Protein AF-A0A1Y6JZ46-F1 (afdb_monomer_lite)

Radius of gyration: 22.27 Å; chains: 1; bounding box: 56×65×55 Å

Secondary structure (DSSP, 8-state):
---------------SSS---GGG--------EEEEE-TTS-EEEEEEEHHHHHHHHHHHHTT--HHHHIIIIIS----HHHHHH-EEEEEEEEPPPP----SHHHHHHHTTPPPPTT-S-EEEEEEEE-TTS-SBSS--EEGGGHHHHHHHHHH---HHHHHHHHHHHHHHHHHHHHTT-EEEEEEE-----EEEEEEEE-TTSSSEEEEEEEE-SSS----SEEEEEEE-TTT--EEEEEEEHHHHHHHHHHHHHHT-

pLDDT: mean 75.04, std 19.16, range [18.66, 94.62]

Organism: NCBI:txid267363

Structure (mmCIF, N/CA/C/O backbone):
data_AF-A0A1Y6JZ46-F1
#
_entry.id   AF-A0A1Y6JZ46-F1
#
loop_
_atom_site.group_PDB
_atom_site.id
_atom_site.type_symbol
_atom_site.label_atom_id
_atom_site.label_alt_id
_atom_site.label_comp_id
_atom_site.label_asym_id
_atom_site.label_entity_id
_atom_site.label_seq_id
_atom_site.pdbx_PDB_ins_code
_atom_site.Cartn_x
_atom_site.Cartn_y
_atom_site.Cartn_z
_atom_site.occupancy
_atom_site.B_iso_or_equiv
_atom_site.auth_seq_id
_atom_site.auth_comp_id
_atom_site.auth_asym_id
_atom_site.auth_atom_id
_atom_site.pdbx_PDB_model_num
ATOM 1 N N . MET A 1 1 ? -11.799 46.005 -14.349 1.00 23.84 1 MET A N 1
ATOM 2 C CA . MET A 1 1 ? -11.135 46.664 -13.206 1.00 23.84 1 MET A CA 1
ATOM 3 C C . MET A 1 1 ? -11.183 45.661 -12.060 1.00 23.84 1 MET A C 1
ATOM 5 O O . MET A 1 1 ? -12.229 45.053 -11.884 1.00 23.84 1 MET A O 1
ATOM 9 N N . TYR A 1 2 ? -10.012 45.394 -11.481 1.00 18.66 2 TYR A N 1
ATOM 10 C CA . TYR A 1 2 ? -9.563 44.249 -10.664 1.00 18.66 2 TYR A CA 1
ATOM 11 C C . TYR A 1 2 ? -10.450 43.874 -9.453 1.00 18.66 2 TYR A C 1
ATOM 13 O O . TYR A 1 2 ? -11.048 44.770 -8.871 1.00 18.66 2 TYR A O 1
ATOM 21 N N . GLN A 1 3 ? -10.693 42.561 -9.255 1.00 22.86 3 GLN A N 1
ATOM 22 C CA . GLN A 1 3 ? -10.238 41.657 -8.151 1.00 22.86 3 GLN A CA 1
ATOM 23 C C . GLN A 1 3 ? -10.985 41.886 -6.819 1.00 22.86 3 GLN A C 1
ATOM 25 O O . GLN A 1 3 ? -11.303 43.014 -6.485 1.00 22.86 3 GLN A O 1
ATOM 30 N N . GLU A 1 4 ? -11.394 40.864 -6.063 1.00 20.28 4 GLU A N 1
ATOM 31 C CA . GLU A 1 4 ? -10.558 39.795 -5.501 1.00 20.28 4 GLU A CA 1
ATOM 32 C C . GLU A 1 4 ? -11.444 38.616 -5.026 1.00 20.28 4 GLU A C 1
ATOM 34 O O . GLU A 1 4 ? -12.524 38.832 -4.478 1.00 20.28 4 GLU A O 1
ATOM 39 N N . ILE A 1 5 ? -11.008 37.373 -5.263 1.00 21.81 5 ILE A N 1
ATOM 40 C CA . ILE A 1 5 ? -11.583 36.156 -4.667 1.00 21.81 5 ILE A CA 1
ATOM 41 C C . ILE A 1 5 ? -10.651 35.789 -3.514 1.00 21.81 5 ILE A C 1
ATOM 43 O O . ILE A 1 5 ? -9.482 35.499 -3.756 1.00 21.81 5 ILE A O 1
ATOM 47 N N . VAL A 1 6 ? -11.154 35.828 -2.281 1.00 21.62 6 VAL A N 1
ATOM 48 C CA . VAL A 1 6 ? -10.392 35.447 -1.086 1.00 21.62 6 VAL A CA 1
ATOM 49 C C . VAL A 1 6 ? -10.710 33.988 -0.766 1.00 21.62 6 VAL A C 1
ATOM 51 O O . VAL A 1 6 ? -11.791 33.682 -0.267 1.00 21.62 6 VAL A O 1
ATOM 54 N N . ASN A 1 7 ? -9.770 33.097 -1.082 1.00 22.30 7 ASN A N 1
ATOM 55 C CA . ASN A 1 7 ? -9.691 31.765 -0.484 1.00 22.30 7 ASN A CA 1
ATOM 56 C C . ASN A 1 7 ? -9.075 31.932 0.910 1.00 22.30 7 ASN A C 1
ATOM 58 O O . ASN A 1 7 ? -8.004 32.525 1.027 1.00 22.30 7 ASN A O 1
ATOM 62 N N . GLN A 1 8 ? -9.744 31.445 1.954 1.00 26.66 8 GLN A N 1
ATOM 63 C CA . GLN A 1 8 ? -9.159 31.365 3.292 1.00 26.66 8 GLN A CA 1
ATOM 64 C C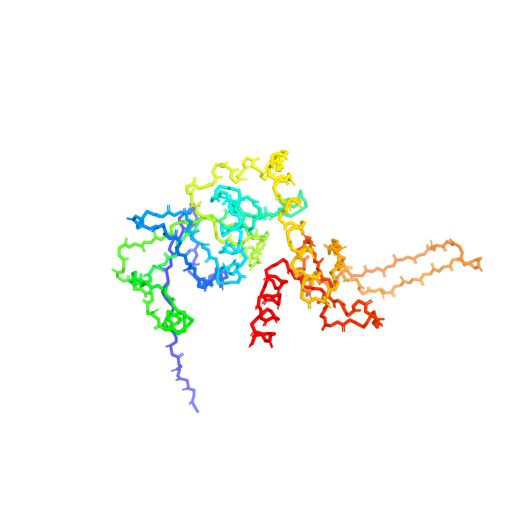 . GLN A 1 8 ? -8.690 29.932 3.540 1.00 26.66 8 GLN A C 1
ATOM 66 O O . GLN A 1 8 ? -9.498 29.033 3.743 1.00 26.66 8 GLN A O 1
ATOM 71 N N . GLU A 1 9 ? -7.371 29.752 3.491 1.00 28.80 9 GLU A N 1
ATOM 72 C CA . GLU A 1 9 ? -6.641 28.643 4.103 1.00 28.80 9 GLU A CA 1
ATOM 73 C C . GLU A 1 9 ? -6.297 29.052 5.553 1.00 28.80 9 GLU A C 1
ATOM 75 O O . GLU A 1 9 ? -5.761 30.137 5.781 1.00 28.80 9 GLU A O 1
ATOM 80 N N . GLN A 1 10 ? -6.608 28.210 6.542 1.00 31.36 10 GLN A N 1
ATOM 81 C CA . GLN A 1 10 ? -6.062 28.275 7.909 1.00 31.36 10 GLN A CA 1
ATOM 82 C C . GLN A 1 10 ? -5.610 26.847 8.264 1.00 31.36 10 GLN A C 1
ATOM 84 O O . GLN A 1 10 ? -6.399 25.918 8.152 1.00 31.36 10 GLN A O 1
ATOM 89 N N . ALA A 1 11 ? -4.318 26.536 8.410 1.00 28.56 11 ALA A N 1
ATOM 90 C CA . ALA A 1 11 ? -3.300 26.932 9.397 1.00 28.56 11 ALA A CA 1
ATOM 91 C C . ALA A 1 11 ? -3.059 25.782 10.399 1.00 28.56 11 ALA A C 1
ATOM 93 O O . ALA A 1 11 ? -3.823 25.592 11.339 1.00 28.56 11 ALA A O 1
ATOM 94 N N . VAL A 1 12 ? -1.954 25.044 10.227 1.00 27.97 12 VAL A N 1
ATOM 95 C CA . VAL A 1 12 ? -1.386 24.159 11.261 1.00 27.97 12 VAL A CA 1
ATOM 96 C C . VAL A 1 12 ? 0.051 24.595 11.526 1.00 27.97 12 VAL A C 1
ATOM 98 O O . VAL A 1 12 ? 0.868 24.709 10.615 1.00 27.97 12 VAL A O 1
ATOM 101 N N . VAL A 1 13 ? 0.334 24.867 12.797 1.00 24.47 13 VAL A N 1
ATOM 102 C CA . VAL A 1 13 ? 1.626 25.320 13.311 1.00 24.47 13 VAL A CA 1
ATOM 103 C C . VAL A 1 13 ? 2.478 24.098 13.651 1.00 24.47 13 VAL A C 1
ATOM 105 O O . VAL A 1 13 ? 2.143 23.354 14.569 1.00 24.47 13 VAL A O 1
ATOM 108 N N . ALA A 1 14 ? 3.605 23.921 12.961 1.00 27.95 14 ALA A N 1
ATOM 109 C CA . ALA A 1 14 ? 4.670 23.017 13.386 1.00 27.95 14 ALA A CA 1
ATOM 110 C C . ALA A 1 14 ? 5.822 23.843 13.974 1.00 27.95 14 ALA A C 1
ATOM 112 O O . ALA A 1 14 ? 6.495 24.601 13.278 1.00 27.95 14 ALA A O 1
ATOM 113 N N . THR A 1 15 ? 6.038 23.727 15.283 1.00 26.09 15 THR A N 1
ATOM 114 C CA . THR A 1 15 ? 7.165 24.367 15.966 1.00 26.09 15 THR A CA 1
ATOM 115 C C . THR A 1 15 ? 8.424 23.515 15.843 1.00 26.09 15 THR A C 1
ATOM 117 O O . THR A 1 15 ? 8.536 22.477 16.495 1.00 26.09 15 THR A O 1
ATOM 120 N N . SER A 1 16 ? 9.422 24.013 15.115 1.00 27.20 16 SER A N 1
ATOM 121 C CA . SER A 1 16 ? 10.829 23.678 15.350 1.00 27.20 16 SER A CA 1
ATOM 122 C C . SER A 1 16 ? 11.674 24.951 15.283 1.00 27.20 16 SER A C 1
ATOM 124 O O . SER A 1 16 ? 11.916 25.452 14.197 1.00 27.20 16 SER A O 1
ATOM 126 N N . ASN A 1 17 ? 12.087 25.485 16.439 1.00 31.95 17 ASN A N 1
ATOM 127 C CA . ASN A 1 17 ? 13.206 26.428 16.660 1.00 31.95 17 ASN A CA 1
ATOM 128 C C . ASN A 1 17 ? 13.645 27.353 15.499 1.00 31.95 17 ASN A C 1
ATOM 130 O O . ASN A 1 17 ? 14.832 27.517 15.225 1.00 31.95 17 ASN A O 1
ATOM 134 N N . GLY A 1 18 ? 12.680 28.009 14.872 1.00 30.83 18 GLY A N 1
ATOM 135 C CA . GLY A 1 18 ? 12.839 28.962 13.787 1.00 30.83 18 GLY A CA 1
ATOM 136 C C . GLY A 1 18 ? 11.433 29.251 13.295 1.00 30.83 18 GLY A C 1
ATOM 137 O O . GLY A 1 18 ? 10.707 28.326 12.957 1.00 30.83 18 GLY A O 1
ATOM 138 N N . GLU A 1 19 ? 10.991 30.498 13.384 1.00 28.78 19 GLU A N 1
ATOM 139 C CA . GLU A 1 19 ? 9.656 30.896 12.942 1.00 28.78 19 GLU A CA 1
ATOM 140 C C . GLU A 1 19 ? 9.524 30.616 11.438 1.00 28.78 19 GLU A C 1
ATOM 142 O O . GLU A 1 19 ? 10.048 31.362 10.612 1.00 28.78 19 GLU A O 1
ATOM 147 N N . VAL A 1 20 ? 8.868 29.510 11.084 1.00 37.66 20 VAL A N 1
ATOM 148 C CA . VAL A 1 20 ? 8.558 29.156 9.696 1.00 37.66 20 VAL A CA 1
ATOM 149 C C . VAL A 1 20 ? 7.182 29.725 9.372 1.00 37.66 20 VAL A C 1
ATOM 151 O O . VAL A 1 20 ? 6.216 29.503 10.106 1.00 37.66 20 VAL A O 1
ATOM 154 N N . LYS A 1 21 ? 7.108 30.530 8.309 1.00 28.48 21 LYS A N 1
ATOM 155 C CA . LYS A 1 21 ? 5.891 31.251 7.931 1.00 28.48 21 LYS A CA 1
ATOM 156 C C . LYS A 1 21 ? 4.846 30.298 7.328 1.00 28.48 21 LYS A C 1
ATOM 158 O O . LYS A 1 21 ? 5.227 29.400 6.578 1.00 28.48 21 LYS A O 1
ATOM 163 N N . PRO A 1 22 ? 3.543 30.525 7.586 1.00 37.50 22 PRO A N 1
ATOM 164 C CA . PRO A 1 22 ? 2.454 29.652 7.128 1.00 37.50 22 PRO A CA 1
ATOM 165 C C . PRO A 1 22 ? 2.383 29.463 5.604 1.00 37.50 22 PRO A C 1
ATOM 167 O O . PRO A 1 22 ? 1.976 28.405 5.139 1.00 37.50 22 PRO A O 1
ATOM 170 N N . ASP A 1 23 ? 2.835 30.457 4.836 1.00 37.22 23 ASP A N 1
ATOM 171 C CA . ASP A 1 23 ? 2.647 30.508 3.380 1.00 37.22 23 ASP A CA 1
ATOM 172 C C . ASP A 1 23 ? 3.782 29.825 2.582 1.00 37.22 23 ASP A C 1
ATOM 174 O O . ASP A 1 23 ? 3.797 29.863 1.351 1.00 37.22 23 ASP A O 1
ATOM 178 N N . GLU A 1 24 ? 4.769 29.218 3.258 1.00 35.69 24 GLU A N 1
ATOM 179 C CA . GLU A 1 24 ? 5.976 28.668 2.613 1.00 35.69 24 GLU A CA 1
ATOM 180 C C . GLU A 1 24 ? 5.943 27.142 2.368 1.00 35.69 24 GLU A C 1
ATOM 182 O O . GLU A 1 24 ? 6.823 26.632 1.671 1.00 35.69 24 GLU A O 1
ATOM 187 N N . HIS A 1 25 ? 4.907 26.409 2.814 1.00 38.50 25 HIS A N 1
ATOM 188 C CA . HIS A 1 25 ? 4.755 24.964 2.535 1.00 38.50 25 HIS A CA 1
ATOM 189 C C . HIS A 1 25 ? 3.364 24.560 1.993 1.00 38.50 25 HIS A C 1
ATOM 191 O O . HIS A 1 25 ? 2.523 24.072 2.742 1.00 38.50 25 HIS A O 1
ATOM 197 N N . PRO A 1 26 ? 3.140 24.638 0.666 1.00 37.25 26 PRO A N 1
ATOM 198 C CA . PRO A 1 26 ? 1.885 24.226 0.016 1.00 37.25 26 PRO A CA 1
ATOM 199 C C . PRO A 1 26 ? 1.564 22.709 -0.019 1.00 37.25 26 PRO A C 1
ATOM 201 O O . PRO A 1 26 ? 0.697 22.311 -0.793 1.00 37.25 26 PRO A O 1
ATOM 204 N N . TYR A 1 27 ? 2.281 21.821 0.689 1.00 45.47 27 TYR A N 1
ATOM 205 C CA . TYR A 1 27 ? 2.422 20.423 0.220 1.00 45.47 27 TYR A CA 1
ATOM 206 C C . TYR A 1 27 ? 2.285 19.290 1.254 1.00 45.47 27 TYR A C 1
ATOM 208 O O . TYR A 1 27 ? 2.835 18.210 1.041 1.00 45.47 27 TYR A O 1
ATOM 216 N N . MET A 1 28 ? 1.490 19.449 2.315 1.00 44.81 28 MET A N 1
ATOM 217 C CA . MET A 1 28 ? 0.911 18.261 2.965 1.00 44.81 28 MET A CA 1
ATOM 218 C C . MET A 1 28 ? -0.319 17.840 2.161 1.00 44.81 28 MET A C 1
ATOM 220 O O . MET A 1 28 ? -1.362 18.481 2.236 1.00 44.81 28 MET A O 1
ATOM 224 N N . TRP A 1 29 ? -0.190 16.798 1.336 1.00 46.59 29 TRP A N 1
ATOM 225 C CA . TRP A 1 29 ? -1.342 16.229 0.636 1.00 46.59 29 TRP A CA 1
ATOM 226 C C . TRP A 1 29 ? -2.275 15.606 1.674 1.00 46.59 29 TRP A C 1
ATOM 228 O O . TRP A 1 29 ? -2.025 14.505 2.167 1.00 46.59 29 TRP A O 1
ATOM 238 N N . THR A 1 30 ? -3.346 16.322 2.003 1.00 49.22 30 THR A N 1
ATOM 239 C CA . THR A 1 30 ? -4.480 15.825 2.779 1.00 49.22 30 THR A CA 1
ATOM 240 C C . THR A 1 30 ? -5.300 14.893 1.894 1.00 49.22 30 THR A C 1
ATOM 242 O O . THR A 1 30 ? -6.338 15.251 1.343 1.00 49.22 30 THR A O 1
ATOM 245 N N . THR A 1 31 ? -4.803 13.678 1.682 1.00 58.16 31 THR A N 1
ATOM 246 C CA . THR A 1 31 ? -5.663 12.620 1.149 1.00 58.16 31 THR A CA 1
ATOM 247 C C . THR A 1 31 ? -6.686 12.235 2.209 1.00 58.16 31 THR A C 1
ATOM 249 O O . THR A 1 31 ? -6.423 12.347 3.399 1.00 58.16 31 THR A O 1
ATOM 252 N N . GLU A 1 32 ? -7.861 11.779 1.800 1.00 73.38 32 GLU A N 1
ATOM 253 C CA . GLU A 1 32 ? -8.817 11.193 2.737 1.00 73.38 32 GLU A CA 1
ATOM 254 C C . GLU A 1 32 ? -8.183 9.961 3.400 1.00 73.38 32 GLU A C 1
ATOM 256 O O . GLU A 1 32 ? -7.643 9.080 2.714 1.00 73.38 32 GLU A O 1
ATOM 261 N N . PHE A 1 33 ? -8.238 9.913 4.731 1.00 79.94 33 PHE A N 1
ATOM 262 C CA . PHE A 1 33 ? -7.745 8.797 5.529 1.00 79.94 33 PHE A CA 1
ATOM 263 C C . PHE A 1 33 ? -8.889 8.157 6.302 1.00 79.94 33 PHE A C 1
ATOM 265 O O . PHE A 1 33 ? -9.830 8.830 6.721 1.00 79.94 33 PHE A O 1
ATOM 272 N N . PHE A 1 34 ? -8.772 6.853 6.509 1.00 83.94 34 PHE A N 1
ATOM 273 C CA . PHE A 1 34 ? -9.774 6.030 7.158 1.00 83.94 34 PHE A CA 1
ATOM 274 C C . PHE A 1 34 ? -9.165 5.327 8.365 1.00 83.94 34 PHE A C 1
ATOM 276 O O . PHE A 1 34 ? -8.002 4.910 8.355 1.00 83.94 34 PHE A O 1
ATOM 283 N N . GLU A 1 35 ? -9.987 5.188 9.392 1.00 87.00 35 GLU A N 1
ATOM 284 C CA . GLU A 1 35 ? -9.769 4.277 10.503 1.00 87.00 35 GLU A CA 1
ATOM 285 C C . GLU A 1 35 ? -10.519 2.973 10.213 1.00 87.00 35 GLU A C 1
ATOM 287 O O . GLU A 1 35 ? -11.652 2.982 9.724 1.00 87.00 35 GLU A O 1
ATOM 292 N N . ILE A 1 36 ? -9.874 1.844 10.485 1.00 87.75 36 ILE A N 1
ATOM 293 C CA . ILE A 1 36 ? -10.472 0.517 10.399 1.00 87.75 36 ILE A CA 1
ATOM 294 C C . ILE A 1 36 ? -10.621 0.004 11.818 1.00 87.75 36 ILE A C 1
ATOM 296 O O . ILE A 1 36 ? -9.626 -0.257 12.492 1.00 87.75 36 ILE A O 1
ATOM 300 N N . VAL A 1 37 ? -11.868 -0.192 12.228 1.00 87.62 37 VAL A N 1
ATOM 301 C CA . VAL A 1 37 ? -12.228 -0.748 13.531 1.00 87.62 37 VAL A CA 1
ATOM 302 C C . VAL A 1 37 ? -12.635 -2.212 13.404 1.00 87.62 37 VAL A C 1
ATOM 304 O O . VAL A 1 37 ? -13.089 -2.661 12.347 1.00 87.62 37 VAL A O 1
ATOM 307 N N . ASP A 1 38 ? -12.464 -2.976 14.475 1.00 83.56 38 ASP A N 1
ATOM 308 C CA . ASP A 1 38 ? -12.968 -4.342 14.560 1.00 83.56 38 ASP A CA 1
ATOM 309 C C . ASP A 1 38 ? -14.457 -4.398 14.956 1.00 83.56 38 ASP A C 1
ATOM 311 O O . ASP A 1 38 ? -15.133 -3.385 15.134 1.00 83.56 38 ASP A O 1
ATOM 315 N N . ALA A 1 39 ? -14.989 -5.613 15.110 1.00 81.31 39 ALA A N 1
ATOM 316 C CA . ALA A 1 39 ? -16.384 -5.823 15.503 1.00 81.31 39 ALA A CA 1
ATOM 317 C C . ALA A 1 39 ? -16.710 -5.357 16.938 1.00 81.31 39 ALA A C 1
ATOM 319 O O . ALA A 1 39 ? -17.886 -5.261 17.291 1.00 81.31 39 ALA A O 1
ATOM 320 N N . THR A 1 40 ? -15.699 -5.105 17.773 1.00 83.25 40 THR A N 1
ATOM 321 C CA . THR A 1 40 ? -15.850 -4.551 19.126 1.00 83.25 40 THR A CA 1
ATOM 322 C C . THR A 1 40 ? -15.802 -3.021 19.136 1.00 83.25 40 THR A C 1
ATOM 324 O O . THR A 1 40 ? -16.166 -2.411 20.141 1.00 83.25 40 THR A O 1
ATOM 327 N N . GLY A 1 41 ? -15.435 -2.406 18.006 1.00 77.25 41 GLY A N 1
ATOM 328 C CA . GLY A 1 41 ? -15.236 -0.968 17.865 1.00 77.25 41 GLY A CA 1
ATOM 329 C C . GLY A 1 41 ? -13.832 -0.508 18.255 1.00 77.25 41 GLY A C 1
ATOM 330 O O . GLY A 1 41 ? -13.612 0.695 18.367 1.00 77.25 41 GLY A O 1
ATOM 331 N N . GLU A 1 42 ? -12.889 -1.429 18.474 1.00 83.38 42 GLU A N 1
ATOM 332 C CA . GLU A 1 42 ? -11.488 -1.088 18.722 1.00 83.38 42 GLU A CA 1
ATOM 333 C C . GLU A 1 42 ? -10.769 -0.794 17.400 1.00 83.38 42 GLU A C 1
ATOM 335 O O . GLU A 1 42 ? -10.940 -1.521 16.416 1.00 83.38 42 GLU A O 1
ATOM 340 N N . SER A 1 43 ? -9.943 0.259 17.372 1.00 83.75 43 SER A N 1
ATOM 341 C CA . SER A 1 43 ? -9.123 0.574 16.199 1.00 83.75 43 SER A CA 1
ATOM 342 C C . SER A 1 43 ? -8.096 -0.527 15.934 1.00 83.75 43 SER A C 1
ATOM 344 O O . SER A 1 43 ? -7.286 -0.878 16.796 1.00 83.75 43 SER A O 1
ATOM 346 N N . LEU A 1 44 ? -8.105 -1.052 14.709 1.00 88.56 44 LEU A N 1
ATOM 347 C CA . LEU A 1 44 ? -7.089 -1.966 14.192 1.00 88.56 44 LEU A CA 1
ATOM 348 C C . LEU A 1 44 ? -6.004 -1.218 13.417 1.00 88.56 44 LEU A C 1
ATOM 350 O O . LEU A 1 44 ? -4.819 -1.552 13.522 1.00 88.56 44 LEU A O 1
ATOM 354 N N . LEU A 1 45 ? -6.409 -0.263 12.579 1.00 88.81 45 LEU A N 1
ATOM 355 C CA . LEU A 1 45 ? -5.533 0.512 11.704 1.00 88.81 45 LEU A CA 1
ATOM 356 C C . LEU A 1 45 ? -6.049 1.943 11.586 1.00 88.81 45 LEU A C 1
ATOM 358 O O . LEU A 1 45 ? -7.206 2.151 11.240 1.00 88.81 45 LEU A O 1
ATOM 362 N N . ASP A 1 46 ? -5.149 2.907 11.736 1.00 85.50 46 ASP A N 1
ATOM 363 C CA . ASP A 1 46 ? -5.436 4.326 11.534 1.00 85.50 46 ASP A CA 1
ATOM 364 C C . ASP A 1 46 ? -4.683 4.865 10.317 1.00 85.50 46 ASP A C 1
ATOM 366 O O . ASP A 1 46 ? -3.701 4.267 9.865 1.00 85.50 46 ASP A O 1
ATOM 370 N N . GLN A 1 47 ? -5.092 6.046 9.843 1.00 81.75 47 GLN A N 1
ATOM 371 C CA . GLN A 1 47 ? -4.418 6.782 8.764 1.00 81.75 47 GLN A CA 1
ATOM 372 C C . GLN A 1 47 ? -4.321 5.970 7.454 1.00 81.75 47 GLN A C 1
ATOM 374 O O . GLN A 1 47 ? -3.356 6.097 6.702 1.00 81.75 47 GLN A O 1
ATOM 379 N N . VAL A 1 48 ? -5.310 5.118 7.152 1.00 86.44 48 VAL A N 1
ATOM 380 C CA . VAL A 1 48 ? -5.326 4.322 5.914 1.00 86.44 48 VAL A CA 1
ATOM 381 C C . VAL A 1 48 ? -5.787 5.208 4.754 1.00 86.44 48 VAL A C 1
ATOM 383 O O . VAL A 1 48 ? -6.942 5.628 4.758 1.00 86.44 48 VAL A O 1
ATOM 386 N N . PRO A 1 49 ? -4.951 5.507 3.743 1.00 84.31 49 PRO A N 1
ATOM 387 C CA . PRO A 1 49 ? -5.378 6.345 2.627 1.00 84.31 49 PRO A CA 1
ATOM 388 C C . PRO A 1 49 ? -6.395 5.612 1.748 1.00 84.31 49 PRO A C 1
ATOM 390 O O . PRO A 1 49 ? -6.295 4.394 1.559 1.00 84.31 49 PRO A O 1
ATOM 393 N N . LEU A 1 50 ? -7.322 6.357 1.132 1.00 81.44 50 LEU A N 1
ATOM 394 C CA . LEU A 1 50 ? -8.344 5.794 0.233 1.00 81.44 50 LEU A CA 1
ATOM 395 C C . LEU A 1 50 ? -7.755 4.845 -0.823 1.00 81.44 50 LEU A C 1
ATOM 397 O O . LEU A 1 50 ? -8.295 3.770 -1.081 1.00 81.44 50 LEU A O 1
ATOM 401 N N . SER A 1 51 ? -6.621 5.226 -1.414 1.00 81.44 51 SER A N 1
ATOM 402 C CA . SER A 1 51 ? -5.948 4.448 -2.459 1.00 81.44 51 SER A CA 1
ATOM 403 C C . SER A 1 51 ? -5.426 3.093 -1.974 1.00 81.44 51 SER A C 1
ATOM 405 O O . SER A 1 51 ? -5.284 2.185 -2.788 1.00 81.44 51 SER A O 1
ATOM 407 N N . ALA A 1 52 ? -5.157 2.927 -0.676 1.00 86.69 52 ALA A N 1
ATOM 408 C CA . ALA A 1 52 ? -4.716 1.665 -0.082 1.00 86.69 52 ALA A CA 1
ATOM 409 C C . ALA A 1 52 ? -5.856 0.873 0.571 1.00 86.69 52 ALA A C 1
ATOM 411 O O . ALA A 1 52 ? -5.687 -0.317 0.839 1.00 86.69 52 ALA A O 1
ATOM 412 N N . LEU A 1 53 ? -7.018 1.495 0.803 1.00 86.44 53 LEU A N 1
ATOM 413 C CA . LEU A 1 53 ? -8.118 0.913 1.573 1.00 86.44 53 LEU A CA 1
ATOM 414 C C . LEU A 1 53 ? -8.548 -0.463 1.043 1.00 86.44 53 LEU A C 1
ATOM 416 O O . LEU A 1 53 ? -8.645 -1.417 1.811 1.00 86.44 53 LEU A O 1
ATOM 420 N N . GLY A 1 54 ? -8.729 -0.605 -0.274 1.00 86.94 54 GLY A N 1
ATOM 421 C CA . GLY A 1 54 ? -9.118 -1.885 -0.881 1.00 86.94 54 GLY A CA 1
ATOM 422 C C . GLY A 1 54 ? -8.091 -3.002 -0.654 1.00 86.94 54 GLY A C 1
ATOM 423 O O . GLY A 1 54 ? -8.455 -4.126 -0.311 1.00 86.94 54 GLY A O 1
ATOM 424 N N . ALA A 1 55 ? -6.802 -2.687 -0.788 1.00 90.12 55 ALA A N 1
ATOM 425 C CA . ALA A 1 55 ? -5.710 -3.631 -0.556 1.00 90.12 55 ALA A CA 1
ATOM 426 C C . ALA A 1 55 ? -5.570 -4.019 0.920 1.00 90.12 55 ALA A C 1
ATOM 428 O O . ALA A 1 55 ? -5.359 -5.192 1.232 1.00 90.12 55 ALA A O 1
ATOM 429 N N . VAL A 1 56 ? -5.731 -3.050 1.822 1.00 91.56 56 VAL A N 1
ATOM 430 C CA . VAL A 1 56 ? -5.722 -3.259 3.272 1.00 91.56 56 VAL A CA 1
ATOM 431 C C . VAL A 1 56 ? -6.867 -4.175 3.697 1.00 91.56 56 VAL A C 1
ATOM 433 O O . VAL A 1 56 ? -6.620 -5.191 4.347 1.00 91.56 56 VAL A O 1
ATOM 436 N N . LEU A 1 57 ? -8.101 -3.874 3.281 1.00 89.81 57 LEU A N 1
ATOM 437 C CA . LEU A 1 57 ? -9.273 -4.694 3.600 1.00 89.81 57 LEU A CA 1
ATOM 438 C C . LEU A 1 57 ? -9.131 -6.114 3.041 1.00 89.81 57 LEU A C 1
ATOM 440 O O . LEU A 1 57 ? -9.398 -7.086 3.748 1.00 89.81 57 LEU A O 1
ATOM 444 N N . PHE A 1 58 ? -8.636 -6.250 1.807 1.00 89.62 58 PHE A N 1
ATOM 445 C CA . PHE A 1 58 ? -8.341 -7.554 1.216 1.00 89.62 58 PHE A CA 1
ATOM 446 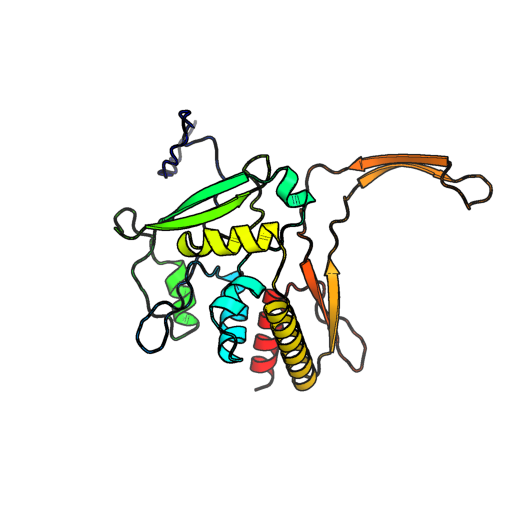C C . PHE A 1 58 ? -7.316 -8.341 2.044 1.00 89.62 58 PHE A C 1
ATOM 448 O O . PHE A 1 58 ? -7.534 -9.514 2.340 1.00 89.62 58 PHE A O 1
ATOM 455 N N . ALA A 1 59 ? -6.207 -7.716 2.447 1.00 91.25 59 ALA A N 1
ATOM 456 C CA . ALA A 1 59 ? -5.164 -8.372 3.232 1.00 91.25 59 ALA A CA 1
ATOM 457 C C . ALA A 1 59 ? -5.672 -8.831 4.610 1.00 91.25 59 ALA A C 1
ATOM 459 O O . ALA A 1 59 ? -5.428 -9.976 4.999 1.00 91.25 59 ALA A O 1
ATOM 460 N N . LEU A 1 60 ? -6.433 -7.981 5.308 1.00 90.94 60 LEU A N 1
ATOM 461 C CA . LEU A 1 60 ? -7.077 -8.328 6.580 1.00 90.94 60 LEU A CA 1
ATOM 462 C C . LEU A 1 60 ? -8.047 -9.505 6.413 1.00 90.94 60 LEU A C 1
ATOM 464 O O . LEU A 1 60 ? -8.003 -10.457 7.190 1.00 90.94 60 LEU A O 1
ATOM 468 N N . GLN A 1 61 ? -8.860 -9.510 5.351 1.00 89.19 61 GLN A N 1
ATOM 469 C CA . GLN A 1 61 ? -9.777 -10.614 5.047 1.00 89.19 61 GLN A CA 1
ATOM 470 C C . GLN A 1 61 ? -9.043 -11.943 4.795 1.00 89.19 61 GLN A C 1
ATOM 472 O O . GLN A 1 61 ? -9.585 -13.018 5.056 1.00 89.19 61 GLN A O 1
ATOM 477 N N . ARG A 1 62 ? -7.798 -11.896 4.306 1.00 88.38 62 ARG A N 1
ATOM 478 C CA . ARG A 1 62 ? -6.932 -13.076 4.133 1.00 88.38 62 ARG A CA 1
ATOM 479 C C . ARG A 1 62 ? -6.210 -13.506 5.413 1.00 88.38 62 ARG A C 1
ATOM 481 O O . ARG A 1 62 ? -5.431 -14.454 5.365 1.00 88.38 62 ARG A O 1
ATOM 488 N N . GLY A 1 63 ? -6.498 -12.864 6.544 1.00 89.00 63 GLY A N 1
ATOM 489 C CA . GLY A 1 63 ? -5.985 -13.236 7.860 1.00 89.00 63 GLY A CA 1
ATOM 490 C C . GLY A 1 63 ? -4.624 -12.634 8.201 1.00 89.00 63 GLY A C 1
ATOM 491 O O . GLY A 1 63 ? -3.996 -13.084 9.158 1.00 89.00 63 GLY A O 1
ATOM 492 N N . LEU A 1 64 ? -4.145 -11.638 7.444 1.00 90.06 64 LEU A N 1
ATOM 493 C CA . LEU A 1 64 ? -2.942 -10.905 7.837 1.00 90.06 64 LEU A CA 1
ATOM 494 C C . LEU A 1 64 ? -3.246 -10.045 9.068 1.00 90.06 64 LEU A C 1
ATOM 496 O O . LEU A 1 64 ? -4.302 -9.421 9.162 1.00 90.06 64 LEU A O 1
ATOM 500 N N . SER A 1 65 ? -2.296 -9.986 10.002 1.00 91.06 65 SER A N 1
ATOM 501 C CA . SER A 1 65 ? -2.414 -9.118 11.175 1.00 91.06 65 SER A CA 1
ATOM 502 C C . SER A 1 65 ? -2.321 -7.639 10.783 1.00 91.06 65 SER A C 1
ATOM 504 O O . SER A 1 65 ? -1.625 -7.298 9.823 1.00 91.06 65 SER A O 1
ATOM 506 N N . ALA A 1 66 ? -2.938 -6.749 11.566 1.00 91.25 66 ALA A N 1
ATOM 507 C CA . ALA A 1 66 ? -2.814 -5.301 11.379 1.00 91.25 66 ALA A CA 1
ATOM 508 C C . ALA A 1 66 ? -1.340 -4.852 11.330 1.00 91.25 66 ALA A C 1
ATOM 510 O O . ALA A 1 66 ? -0.944 -4.111 10.433 1.00 91.25 66 ALA A O 1
ATOM 511 N N . ALA A 1 67 ? -0.493 -5.383 12.220 1.00 90.31 67 ALA A N 1
ATOM 512 C CA . ALA A 1 67 ? 0.942 -5.097 12.229 1.00 90.31 67 ALA A CA 1
ATOM 513 C C . ALA A 1 67 ? 1.640 -5.511 10.919 1.00 90.31 67 ALA A C 1
ATOM 515 O O . ALA A 1 67 ? 2.454 -4.755 10.385 1.00 90.31 67 ALA A O 1
ATOM 516 N N . THR A 1 68 ? 1.303 -6.679 10.362 1.00 90.50 68 THR A N 1
ATOM 517 C CA . THR A 1 68 ? 1.826 -7.102 9.053 1.00 90.50 68 THR A CA 1
ATOM 518 C C . THR A 1 68 ? 1.345 -6.165 7.949 1.00 90.50 68 THR A C 1
ATOM 520 O O . THR A 1 68 ? 2.140 -5.740 7.112 1.00 90.50 68 THR A O 1
ATOM 523 N N . VAL A 1 69 ? 0.052 -5.831 7.938 1.00 91.62 69 VAL A N 1
ATOM 524 C CA . VAL A 1 69 ? -0.548 -4.959 6.921 1.00 91.62 69 VAL A CA 1
ATOM 525 C C . VAL A 1 69 ? 0.121 -3.586 6.918 1.00 91.62 69 VAL A C 1
ATOM 527 O O . VAL A 1 69 ? 0.499 -3.110 5.846 1.00 91.62 69 VAL A O 1
ATOM 530 N N . LYS A 1 70 ? 0.369 -2.999 8.098 1.00 91.44 70 LYS A N 1
ATOM 531 C CA . LYS A 1 70 ? 1.138 -1.753 8.235 1.00 91.44 70 LYS A CA 1
ATOM 532 C C . LYS A 1 70 ? 2.492 -1.862 7.537 1.00 91.44 70 LYS A C 1
ATOM 534 O O . LYS A 1 70 ? 2.776 -1.094 6.624 1.00 91.44 70 LYS A O 1
ATOM 539 N N . ARG A 1 71 ? 3.289 -2.867 7.907 1.00 89.31 71 ARG A N 1
ATOM 540 C CA . ARG A 1 71 ? 4.660 -3.064 7.405 1.00 89.31 71 ARG A CA 1
ATOM 541 C C . ARG A 1 71 ? 4.733 -3.343 5.906 1.00 89.31 71 ARG A C 1
ATOM 543 O O . ARG A 1 71 ? 5.677 -2.900 5.256 1.00 89.31 71 ARG A O 1
ATOM 550 N N . LEU A 1 72 ? 3.770 -4.094 5.369 1.00 87.25 72 LEU A N 1
ATOM 551 C CA . LEU A 1 72 ? 3.769 -4.512 3.967 1.00 87.25 72 LEU A CA 1
ATOM 552 C C . LEU A 1 72 ? 3.209 -3.465 3.015 1.00 87.25 72 LEU A C 1
ATOM 554 O O . LEU A 1 72 ? 3.748 -3.345 1.910 1.00 87.25 72 LEU A O 1
ATOM 558 N N . LEU A 1 73 ? 2.117 -2.803 3.413 1.00 87.94 73 LEU A N 1
ATOM 559 C CA . LEU A 1 73 ? 1.283 -2.004 2.516 1.00 87.94 73 LEU A CA 1
ATOM 560 C C . LEU A 1 73 ? 1.289 -0.515 2.848 1.00 87.94 73 LEU A C 1
ATOM 562 O O . LEU A 1 73 ? 1.212 0.271 1.918 1.00 87.94 73 LEU A O 1
ATOM 566 N N . LEU A 1 74 ? 1.362 -0.123 4.125 1.00 88.12 74 LEU A N 1
ATOM 567 C CA . LEU A 1 74 ? 1.184 1.279 4.537 1.00 88.12 74 LEU A CA 1
ATOM 568 C C . LEU A 1 74 ? 2.503 2.005 4.810 1.00 88.12 74 LEU A C 1
ATOM 570 O O . LEU A 1 74 ? 2.613 3.205 4.565 1.00 88.12 74 LEU A O 1
ATOM 574 N N . TRP A 1 75 ? 3.508 1.299 5.322 1.00 89.50 75 TRP A N 1
ATOM 575 C CA . TRP A 1 75 ? 4.815 1.880 5.599 1.00 89.50 75 TRP A CA 1
ATOM 576 C C . TRP A 1 75 ? 5.654 1.987 4.323 1.00 89.50 75 TRP A C 1
ATOM 578 O O . TRP A 1 75 ? 5.635 1.088 3.477 1.00 89.50 75 TRP A O 1
ATOM 588 N N . PRO A 1 76 ? 6.421 3.076 4.173 1.00 84.50 76 PRO A N 1
ATOM 589 C CA . PRO A 1 76 ? 7.201 3.312 2.976 1.00 84.50 76 PRO A CA 1
ATOM 590 C C . PRO A 1 76 ? 8.379 2.342 2.877 1.00 84.50 76 PRO A C 1
ATOM 592 O O . PRO A 1 76 ? 9.007 1.966 3.869 1.00 84.50 76 PRO A O 1
ATOM 595 N N . ARG A 1 77 ? 8.722 1.987 1.639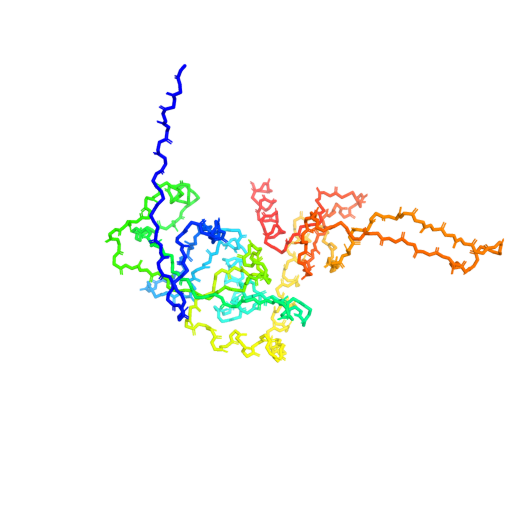 1.00 79.81 77 ARG A N 1
ATOM 596 C CA . ARG A 1 77 ? 9.936 1.238 1.303 1.00 79.81 77 ARG A CA 1
ATOM 597 C C . ARG A 1 77 ? 10.971 2.206 0.749 1.00 79.81 77 ARG A C 1
ATOM 599 O O . ARG A 1 77 ? 11.132 2.315 -0.459 1.00 79.81 77 ARG A O 1
ATOM 606 N N . LEU A 1 78 ? 11.611 2.950 1.646 1.00 79.12 78 LEU A N 1
ATOM 607 C CA . LEU A 1 78 ? 12.625 3.934 1.271 1.00 79.12 78 LEU A CA 1
ATOM 608 C C . LEU A 1 78 ? 13.974 3.250 1.073 1.00 79.12 78 LEU A C 1
ATOM 610 O O . LEU A 1 78 ? 14.439 2.501 1.936 1.00 79.12 78 LEU A O 1
ATOM 614 N N . SER A 1 79 ? 14.607 3.516 -0.063 1.00 75.44 79 SER A N 1
ATOM 615 C CA . SER A 1 79 ? 15.996 3.148 -0.300 1.00 75.44 79 SER A CA 1
ATOM 616 C C . SER A 1 79 ? 16.940 4.049 0.507 1.00 75.44 79 SER A C 1
ATOM 618 O O . SER A 1 79 ? 16.556 5.092 1.039 1.00 75.44 79 SER A O 1
ATOM 620 N N . ARG A 1 80 ? 18.222 3.673 0.584 1.00 75.75 80 ARG A N 1
ATOM 621 C CA . ARG A 1 80 ? 19.245 4.547 1.187 1.00 75.75 80 ARG A CA 1
ATOM 622 C C . ARG A 1 80 ? 19.390 5.875 0.443 1.00 75.75 80 ARG A C 1
ATOM 624 O O . ARG A 1 80 ? 19.744 6.865 1.069 1.00 75.75 80 ARG A O 1
ATOM 631 N N . GLU A 1 81 ? 19.140 5.874 -0.864 1.00 74.94 81 GLU A N 1
ATOM 632 C CA . GLU A 1 81 ? 19.194 7.073 -1.701 1.00 74.94 81 GLU A CA 1
ATOM 633 C C . GLU A 1 81 ? 18.027 8.006 -1.378 1.00 74.94 81 GLU A C 1
ATOM 635 O O . GLU A 1 81 ? 18.260 9.189 -1.143 1.00 74.94 81 GLU A O 1
ATOM 640 N N . ASP A 1 82 ? 16.812 7.462 -1.231 1.00 77.19 82 ASP A N 1
ATOM 641 C CA . ASP A 1 82 ? 15.642 8.237 -0.792 1.00 77.19 82 ASP A CA 1
ATOM 642 C C . ASP A 1 82 ? 15.901 8.899 0.570 1.00 77.19 82 ASP A C 1
ATOM 644 O O . ASP A 1 82 ? 15.594 10.071 0.770 1.00 77.19 82 ASP A O 1
ATOM 648 N N . LEU A 1 83 ? 16.516 8.167 1.506 1.00 81.75 83 LEU A N 1
ATOM 649 C CA . LEU A 1 83 ? 16.801 8.657 2.858 1.00 81.75 83 LEU A CA 1
ATOM 650 C C . LEU A 1 83 ? 17.911 9.708 2.928 1.00 81.75 83 LEU A C 1
ATOM 652 O O . LEU A 1 83 ? 17.935 10.478 3.884 1.00 81.75 83 LEU A O 1
ATOM 656 N N . ALA A 1 84 ? 18.834 9.748 1.964 1.00 80.31 84 ALA A N 1
ATOM 657 C CA . ALA A 1 84 ? 20.000 10.631 2.027 1.00 80.31 84 ALA A CA 1
ATOM 658 C C . ALA A 1 84 ? 19.623 12.123 2.014 1.00 80.31 84 ALA A C 1
ATOM 660 O O . ALA A 1 84 ? 20.346 12.933 2.593 1.00 80.31 84 ALA A O 1
ATOM 661 N N . GLY A 1 85 ? 18.496 12.466 1.383 1.00 76.31 85 GLY A N 1
ATOM 662 C CA . GLY A 1 85 ? 17.935 13.819 1.358 1.00 76.31 85 GLY A CA 1
ATOM 663 C C . GLY A 1 85 ? 16.557 13.938 2.010 1.00 76.31 85 GLY A C 1
ATOM 664 O O . GLY A 1 85 ? 15.992 15.025 2.023 1.00 76.31 85 GLY A O 1
ATOM 665 N N . ALA A 1 86 ? 15.975 12.855 2.531 1.00 84.44 86 ALA A N 1
ATOM 666 C CA . ALA A 1 86 ? 14.631 12.914 3.093 1.00 84.44 86 ALA A CA 1
ATOM 667 C C . ALA A 1 86 ? 14.579 13.722 4.397 1.00 84.44 86 ALA A C 1
ATOM 669 O O . ALA A 1 86 ? 15.454 13.621 5.259 1.00 84.44 86 ALA A O 1
ATOM 670 N N . GLN A 1 87 ? 13.480 14.446 4.584 1.00 87.56 87 GLN A N 1
ATOM 671 C CA . GLN A 1 87 ? 13.092 15.025 5.863 1.00 87.56 87 GLN A CA 1
ATOM 672 C C . GLN A 1 87 ? 11.949 14.204 6.463 1.00 87.56 87 GLN A C 1
ATOM 674 O O . GLN A 1 87 ? 11.048 13.763 5.748 1.00 87.56 87 GLN A O 1
ATOM 679 N N . LEU A 1 88 ? 11.970 14.011 7.781 1.00 88.31 88 LEU A N 1
ATOM 680 C CA . LEU A 1 88 ? 10.851 13.434 8.520 1.00 88.31 88 LEU A CA 1
ATOM 681 C C . LEU A 1 88 ? 10.054 14.562 9.171 1.00 88.31 88 LEU A C 1
ATOM 683 O O . LEU A 1 88 ? 10.576 15.275 10.027 1.00 88.31 88 LEU A O 1
ATOM 687 N N . VAL A 1 89 ? 8.795 14.706 8.775 1.00 87.00 89 VAL A N 1
ATOM 688 C CA . VAL A 1 89 ? 7.895 15.757 9.252 1.00 87.00 89 VAL A CA 1
ATOM 689 C C . VAL A 1 89 ? 6.882 15.164 10.224 1.00 87.00 89 VAL A C 1
ATOM 691 O O . VAL A 1 89 ? 6.329 14.092 9.978 1.00 87.00 89 VAL A O 1
ATOM 694 N N . LEU A 1 90 ? 6.644 15.877 11.326 1.00 85.94 90 LEU A N 1
ATOM 695 C CA . LEU A 1 90 ? 5.527 15.642 12.237 1.00 85.94 90 LEU A CA 1
ATOM 696 C C . LEU A 1 90 ? 4.369 16.555 11.827 1.00 85.94 90 LEU A C 1
ATOM 698 O O . LEU A 1 90 ? 4.530 17.775 11.806 1.00 85.94 90 LEU A O 1
ATOM 702 N N . GLY A 1 91 ? 3.221 15.963 11.521 1.00 80.56 91 GLY A N 1
ATOM 703 C CA . GLY A 1 91 ? 2.006 16.676 11.138 1.00 80.56 91 GLY A CA 1
ATOM 704 C C . GLY A 1 91 ? 0.792 16.226 11.942 1.00 80.56 91 GLY A C 1
ATOM 705 O O . GLY A 1 91 ? 0.865 15.317 12.773 1.00 80.56 91 GLY A O 1
ATOM 706 N N . SER A 1 92 ? -0.341 16.872 11.685 1.00 78.44 92 SER A N 1
ATOM 707 C CA . SER A 1 92 ? -1.634 16.501 12.256 1.00 78.44 92 SER A CA 1
ATOM 708 C C . SER A 1 92 ? -2.745 16.695 11.234 1.00 78.44 92 SER A C 1
ATOM 710 O O . SER A 1 92 ? -2.805 17.745 10.596 1.00 78.44 92 SER A O 1
ATOM 712 N N . ASN A 1 93 ? -3.629 15.708 11.114 1.00 75.69 93 ASN A N 1
ATOM 713 C CA . ASN A 1 93 ? -4.832 15.786 10.290 1.00 75.69 93 ASN A CA 1
ATOM 714 C C . ASN A 1 93 ? -6.046 16.096 11.168 1.00 75.69 93 ASN A C 1
ATOM 716 O O . ASN A 1 93 ? -6.199 15.490 12.230 1.00 75.69 93 ASN A O 1
ATOM 720 N N . GLY A 1 94 ? -6.911 17.001 10.708 1.00 74.44 94 GLY A N 1
ATOM 721 C CA . GLY A 1 94 ? -8.225 17.204 11.312 1.00 74.44 94 GLY A CA 1
ATOM 722 C C . GLY A 1 94 ? -9.170 16.070 10.925 1.00 74.44 94 GLY A C 1
ATOM 723 O O . GLY A 1 94 ? -9.230 15.681 9.757 1.00 74.44 94 GLY A O 1
ATOM 724 N N . CYS A 1 95 ? -9.910 15.539 11.895 1.00 74.56 95 CYS A N 1
ATOM 725 C CA . CYS A 1 95 ? -10.856 14.454 11.659 1.00 74.56 95 CYS A CA 1
ATOM 726 C C . CYS A 1 95 ? -12.271 14.985 11.382 1.00 74.56 95 CYS A C 1
ATOM 728 O O . CYS A 1 95 ? -12.732 15.967 11.976 1.00 74.56 95 CYS A O 1
ATOM 730 N N . SER A 1 96 ? -12.991 14.304 10.488 1.00 75.00 96 SER A N 1
ATOM 731 C CA . SER A 1 96 ? -14.448 14.432 10.425 1.00 75.00 96 SER A CA 1
ATOM 732 C C . SER A 1 96 ? -15.083 13.712 11.622 1.00 75.00 96 SER A C 1
ATOM 734 O O . SER A 1 96 ? -14.416 12.989 12.364 1.00 75.00 96 SER A O 1
ATOM 736 N N . LYS A 1 97 ? -16.389 13.904 11.838 1.00 73.62 97 LYS A N 1
ATOM 737 C CA . LYS A 1 97 ? -17.112 13.079 12.815 1.00 73.62 97 LYS A CA 1
ATOM 738 C C . LYS A 1 97 ? -17.112 11.623 12.357 1.00 73.62 97 LYS A C 1
ATOM 740 O O 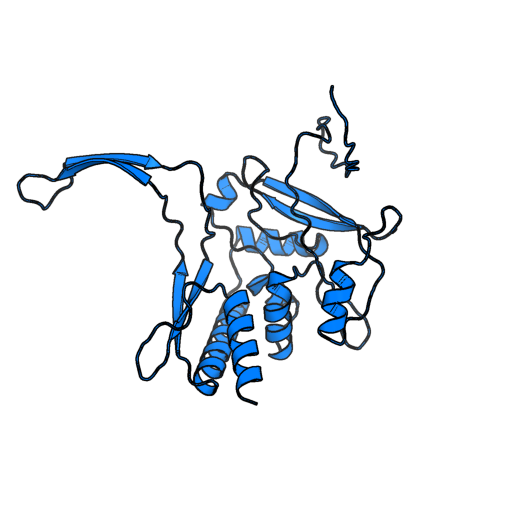. LYS A 1 97 ? -17.391 11.362 11.189 1.00 73.62 97 LYS A O 1
ATOM 745 N N . ALA A 1 98 ? -16.895 10.705 13.299 1.00 76.38 98 ALA A N 1
ATOM 746 C CA . ALA A 1 98 ? -16.939 9.272 13.040 1.00 76.38 98 ALA A CA 1
ATOM 747 C C . ALA A 1 98 ? -18.218 8.881 12.278 1.00 76.38 98 ALA A C 1
ATOM 749 O O . ALA A 1 98 ? -19.339 9.196 12.694 1.00 76.38 98 ALA A O 1
ATOM 750 N N . CYS A 1 99 ? -18.033 8.201 11.149 1.00 76.88 99 CYS A N 1
ATOM 751 C CA . CYS A 1 99 ? -19.097 7.728 10.279 1.00 76.88 99 CYS A CA 1
ATOM 752 C C . CYS A 1 99 ? -18.824 6.262 9.948 1.00 76.88 99 CYS A C 1
ATOM 754 O O . CYS A 1 99 ? -17.765 5.933 9.418 1.00 76.88 99 CYS A O 1
ATOM 756 N N . LEU A 1 100 ? -19.768 5.383 10.289 1.00 81.56 100 LEU A N 1
ATOM 757 C CA . LEU A 1 100 ? -19.660 3.971 9.951 1.00 81.56 100 LEU A CA 1
ATOM 758 C C . LEU A 1 100 ? -19.888 3.782 8.447 1.00 81.56 100 LEU A C 1
ATOM 760 O O . LEU A 1 100 ? -20.847 4.313 7.888 1.00 81.56 100 LEU A O 1
ATOM 764 N N . ILE A 1 101 ? -19.008 3.008 7.817 1.00 79.56 101 ILE A N 1
ATOM 765 C CA . ILE A 1 101 ? -19.040 2.714 6.385 1.00 79.56 101 ILE A CA 1
ATOM 766 C C . ILE A 1 101 ? -19.390 1.236 6.220 1.00 79.56 101 ILE A C 1
ATOM 768 O O . ILE A 1 101 ? -18.545 0.370 6.439 1.00 79.56 101 ILE A O 1
ATOM 772 N N . GLU A 1 102 ? -20.629 0.941 5.831 1.00 78.81 102 GLU A N 1
ATOM 773 C CA . GLU A 1 102 ? -21.097 -0.437 5.603 1.00 78.81 102 GLU A CA 1
ATOM 774 C C . GLU A 1 102 ? -21.275 -0.746 4.109 1.00 78.81 102 GLU A C 1
ATOM 776 O O . GLU A 1 102 ? -21.342 -1.907 3.702 1.00 78.81 102 GLU A O 1
ATOM 781 N N . SER A 1 103 ? -21.335 0.291 3.272 1.00 73.88 103 SER A N 1
ATOM 782 C CA . SER A 1 103 ? -21.581 0.198 1.836 1.00 73.88 103 SER A CA 1
ATOM 783 C C . SER A 1 103 ? -20.710 1.155 1.017 1.00 73.88 103 SER A C 1
ATOM 785 O O . SER A 1 103 ? -20.120 2.110 1.523 1.00 73.88 103 SER A O 1
ATOM 787 N N . VAL A 1 104 ? -20.659 0.924 -0.299 1.00 71.94 104 VAL A N 1
ATOM 788 C CA . VAL A 1 104 ? -19.973 1.821 -1.249 1.00 71.94 104 VAL A CA 1
ATOM 789 C C . VAL A 1 104 ? -20.622 3.208 -1.281 1.00 71.94 104 VAL A C 1
ATOM 791 O O . VAL A 1 104 ? -19.925 4.211 -1.419 1.00 71.94 104 VAL A O 1
ATOM 794 N N . ASP A 1 105 ? -21.941 3.283 -1.106 1.00 74.62 105 ASP A N 1
ATOM 795 C CA . ASP A 1 105 ? -22.650 4.561 -1.048 1.00 74.62 105 ASP A CA 1
ATOM 796 C C . ASP A 1 105 ? -22.257 5.365 0.199 1.00 74.62 105 ASP A C 1
ATOM 798 O O . ASP A 1 105 ? -22.268 6.595 0.162 1.00 74.62 105 ASP A O 1
ATOM 802 N N . ASP A 1 106 ? -21.878 4.699 1.294 1.00 76.56 106 ASP A N 1
ATOM 803 C CA . ASP A 1 106 ? -21.371 5.377 2.489 1.00 76.56 106 ASP A CA 1
ATOM 804 C C . ASP A 1 106 ? -19.996 6.005 2.220 1.00 76.56 106 ASP A C 1
ATOM 806 O O . ASP A 1 106 ? -19.780 7.155 2.599 1.00 76.56 106 ASP A O 1
ATOM 810 N N . LEU A 1 107 ? -19.108 5.336 1.466 1.00 73.00 107 LEU A N 1
ATOM 811 C CA . LEU A 1 107 ? -17.816 5.914 1.049 1.00 73.00 107 LEU A CA 1
ATOM 812 C C . LEU A 1 107 ? -17.997 7.220 0.262 1.00 73.00 107 LEU A C 1
ATOM 814 O O . LEU A 1 107 ? -17.292 8.196 0.508 1.00 73.00 107 LEU A O 1
ATOM 818 N N . GLN A 1 108 ? -18.968 7.269 -0.655 1.00 73.75 108 GLN A N 1
ATOM 819 C CA . GLN A 1 108 ? -19.251 8.481 -1.438 1.00 73.75 108 GLN A CA 1
ATOM 820 C C . GLN A 1 108 ? -19.778 9.635 -0.575 1.00 73.75 108 GLN A C 1
ATOM 822 O O . GLN A 1 108 ? -19.564 10.807 -0.896 1.00 73.75 108 GLN A O 1
ATOM 827 N N . ARG A 1 109 ? -20.470 9.325 0.527 1.00 72.56 109 ARG A N 1
ATOM 828 C CA . ARG A 1 109 ? -20.936 10.336 1.484 1.00 72.56 109 ARG A CA 1
ATOM 829 C C . ARG A 1 109 ? -19.787 10.883 2.327 1.00 72.56 109 ARG A C 1
ATOM 831 O O . ARG A 1 109 ? -19.786 12.081 2.600 1.00 72.56 109 ARG A O 1
ATOM 838 N N . VAL A 1 110 ? -18.810 10.044 2.683 1.00 71.62 110 VAL A N 1
ATOM 839 C CA . VAL A 1 110 ? -17.644 10.440 3.494 1.00 71.62 110 VAL A CA 1
ATOM 840 C C . VAL A 1 110 ? -16.791 11.504 2.807 1.00 71.62 110 VAL A C 1
ATOM 842 O O . VAL A 1 110 ? -16.373 12.443 3.478 1.00 71.62 110 VAL A O 1
ATOM 845 N N . ALA A 1 111 ? -16.641 11.447 1.480 1.00 66.94 111 ALA A N 1
ATOM 846 C CA . ALA A 1 111 ? -15.901 12.455 0.707 1.00 66.94 111 ALA A CA 1
ATOM 847 C C . ALA A 1 111 ? -16.448 13.893 0.852 1.00 66.94 111 ALA A C 1
ATOM 849 O O . ALA A 1 111 ? -15.767 14.867 0.551 1.00 66.94 111 ALA A O 1
ATOM 850 N N . ASN A 1 112 ? -17.696 14.041 1.313 1.00 69.06 112 ASN A N 1
ATOM 851 C CA . ASN A 1 112 ? -18.349 15.336 1.507 1.00 69.06 112 ASN A CA 1
ATOM 852 C C . ASN A 1 112 ? -18.503 15.719 2.988 1.00 69.06 112 ASN A C 1
ATOM 854 O O . ASN A 1 112 ? -19.149 16.725 3.294 1.00 69.06 112 ASN A O 1
ATOM 858 N N . LEU A 1 113 ? -17.969 14.922 3.919 1.00 70.56 113 LEU A N 1
ATOM 859 C CA . LEU A 1 113 ? -18.033 15.248 5.339 1.00 70.56 113 LEU A CA 1
ATOM 860 C C . LEU A 1 113 ? -17.010 16.345 5.661 1.00 70.56 113 LEU A C 1
ATOM 862 O O . LEU A 1 113 ? -15.826 16.177 5.372 1.00 70.56 113 LEU A O 1
ATOM 866 N N . PRO A 1 114 ? -17.428 17.458 6.287 1.00 67.88 114 PRO A N 1
ATOM 867 C CA . PRO A 1 114 ? -16.482 18.481 6.696 1.00 67.88 114 PRO A CA 1
ATOM 868 C C . PRO A 1 114 ? -15.543 17.910 7.765 1.00 67.88 114 PRO A C 1
ATOM 870 O O . PRO A 1 114 ? -15.997 17.382 8.786 1.00 67.88 114 PRO A O 1
ATOM 873 N N . ALA A 1 115 ? -14.235 18.047 7.544 1.00 65.25 115 ALA A N 1
ATOM 874 C CA . ALA A 1 115 ? -13.269 17.990 8.632 1.00 65.25 115 ALA A CA 1
ATOM 875 C C . ALA A 1 115 ? -13.564 19.185 9.548 1.00 65.25 115 ALA A C 1
ATOM 877 O O . ALA A 1 115 ? -13.643 20.323 9.085 1.00 65.25 115 ALA A O 1
ATOM 878 N N . GLY A 1 116 ? -13.855 18.933 10.821 1.00 58.00 116 GLY A N 1
ATOM 879 C CA . GLY A 1 116 ? -14.245 20.012 11.722 1.00 58.00 116 GLY A CA 1
ATOM 880 C C . GLY A 1 116 ? -13.023 20.815 12.153 1.00 58.00 116 GLY A C 1
ATOM 881 O O . GLY A 1 116 ? -12.154 20.248 12.805 1.00 58.00 116 GLY A O 1
ATOM 882 N N . GLU A 1 117 ? -12.993 22.127 11.891 1.00 50.44 117 GLU A N 1
ATOM 883 C CA . GLU A 1 117 ? -12.022 23.056 12.510 1.00 50.44 117 GLU A CA 1
ATOM 884 C C . GLU A 1 117 ? -12.109 23.042 14.053 1.00 50.44 117 GLU A C 1
ATOM 886 O O . GLU A 1 117 ? -11.148 23.369 14.742 1.00 50.44 117 GLU A O 1
ATOM 891 N N . GLU A 1 118 ? -13.253 22.610 14.596 1.00 46.09 118 GLU A N 1
ATOM 892 C CA . GLU A 1 118 ? -13.518 22.454 16.031 1.00 46.09 118 GLU A CA 1
ATOM 893 C C . GLU A 1 118 ? -13.570 20.986 16.495 1.00 46.09 118 GLU A C 1
ATOM 895 O O . GLU A 1 118 ? -14.051 20.701 17.595 1.00 46.09 118 GLU A O 1
ATOM 900 N N . SER A 1 119 ? -13.118 20.026 15.678 1.00 47.91 119 SER A N 1
ATOM 901 C CA . SER A 1 119 ? -12.994 18.650 16.163 1.00 47.91 119 SER A CA 1
ATOM 902 C C . SER A 1 119 ? -11.830 18.584 17.163 1.00 47.91 119 SER A C 1
ATOM 904 O O . SER A 1 119 ? -10.706 18.928 16.799 1.00 47.91 119 SER A O 1
ATOM 906 N N . PRO A 1 120 ? -12.041 18.152 18.421 1.00 49.91 120 PRO A N 1
ATOM 907 C CA . PRO A 1 120 ? -10.956 18.011 19.396 1.00 49.91 120 PRO A CA 1
ATOM 908 C C . PRO A 1 120 ? -9.959 16.899 19.023 1.00 49.91 120 PRO A C 1
ATOM 910 O O . PRO A 1 120 ? -8.924 16.751 19.673 1.00 49.91 120 PRO A O 1
ATOM 913 N N . GLU A 1 121 ? -10.269 16.111 17.994 1.00 59.78 121 GLU A N 1
ATOM 914 C CA . GLU A 1 121 ? -9.507 14.949 17.565 1.00 59.78 121 GLU A CA 1
ATOM 915 C C . GLU A 1 121 ? -8.668 15.304 16.336 1.00 59.78 121 GLU A C 1
ATOM 917 O O . GLU A 1 121 ? -9.132 15.271 15.196 1.00 59.78 121 GLU A O 1
ATOM 922 N N . ASN A 1 122 ? -7.410 15.659 16.598 1.00 71.38 122 ASN A N 1
ATOM 923 C CA . ASN A 1 122 ? -6.368 15.740 15.585 1.00 71.38 122 ASN A CA 1
ATOM 924 C C . ASN A 1 122 ? -5.560 14.442 15.598 1.00 71.38 122 ASN A C 1
ATOM 926 O O . ASN A 1 122 ? -5.002 14.060 16.630 1.00 71.38 122 ASN A O 1
ATOM 930 N N . ALA A 1 123 ? -5.445 13.787 14.446 1.00 75.81 123 ALA A N 1
ATOM 931 C CA . ALA A 1 123 ? -4.630 12.590 14.298 1.00 75.81 123 ALA A CA 1
ATOM 932 C C . ALA A 1 123 ? -3.193 12.984 13.929 1.00 75.81 123 ALA A C 1
ATOM 934 O O . ALA A 1 123 ? -2.918 13.398 12.799 1.00 75.81 123 ALA A O 1
ATOM 935 N N . ALA A 1 124 ? -2.274 12.870 14.890 1.00 82.56 124 ALA A N 1
ATOM 936 C CA . ALA A 1 124 ? -0.855 13.134 14.668 1.00 82.56 124 ALA A CA 1
ATOM 937 C C . ALA A 1 124 ? -0.212 12.044 13.796 1.00 82.56 124 ALA A C 1
ATOM 939 O O . ALA A 1 124 ? -0.503 10.852 13.946 1.00 82.56 124 ALA A O 1
ATOM 940 N N . PHE A 1 125 ? 0.694 12.447 12.909 1.00 85.56 125 PHE A N 1
ATOM 941 C CA . PHE A 1 125 ? 1.364 11.536 11.990 1.00 85.56 125 PHE A CA 1
ATOM 942 C C . PHE A 1 125 ? 2.814 11.926 11.715 1.00 85.56 125 PHE A C 1
ATOM 944 O O . PHE A 1 125 ? 3.215 13.079 11.855 1.00 85.56 125 PHE A O 1
ATOM 951 N N . LEU A 1 126 ? 3.587 10.945 11.263 1.00 88.44 126 LEU A N 1
ATOM 952 C CA . LEU A 1 126 ? 4.910 11.115 10.684 1.00 88.44 126 LEU A CA 1
ATOM 953 C C . LEU A 1 126 ? 4.842 10.924 9.170 1.00 88.44 126 LEU A C 1
ATOM 955 O O . LEU A 1 126 ? 4.148 10.030 8.689 1.00 88.44 126 LEU A O 1
ATOM 959 N N . GLN A 1 127 ? 5.585 11.730 8.418 1.00 87.44 127 GLN A N 1
ATOM 960 C CA . GLN A 1 127 ? 5.697 11.580 6.971 1.00 87.44 127 GLN A CA 1
ATOM 961 C C . GLN A 1 127 ? 7.108 11.926 6.496 1.00 87.44 127 GLN A C 1
ATOM 963 O O . GLN A 1 127 ? 7.642 12.991 6.800 1.00 87.44 127 GLN A O 1
ATOM 968 N N . PHE A 1 128 ? 7.711 11.030 5.720 1.00 87.31 128 PHE A N 1
ATOM 969 C CA . PHE A 1 128 ? 8.908 11.326 4.940 1.00 87.31 128 PHE A CA 1
ATOM 970 C C . PHE A 1 128 ? 8.557 12.163 3.711 1.00 87.31 128 PHE A C 1
ATOM 972 O O . PHE A 1 128 ? 7.680 11.783 2.924 1.00 87.31 128 PHE A O 1
ATOM 979 N N . VAL A 1 129 ? 9.292 13.253 3.524 1.00 85.25 129 VAL A N 1
ATOM 980 C CA . VAL A 1 129 ? 9.249 14.148 2.361 1.00 85.25 129 VAL A CA 1
ATOM 981 C C . VAL A 1 129 ? 10.659 14.313 1.793 1.00 85.25 129 VAL A C 1
ATOM 983 O O . VAL A 1 129 ? 11.641 14.067 2.489 1.00 85.25 129 VAL A O 1
ATOM 986 N N . ALA A 1 130 ? 10.775 14.688 0.523 1.00 81.50 130 ALA A N 1
ATOM 987 C CA . ALA A 1 130 ? 12.059 14.948 -0.121 1.00 81.50 130 ALA A CA 1
ATOM 988 C C . ALA A 1 130 ? 12.774 16.168 0.492 1.00 81.50 130 ALA A C 1
ATOM 990 O O . ALA A 1 130 ? 12.186 16.924 1.264 1.00 81.50 130 ALA A O 1
ATOM 991 N N . GLU A 1 131 ? 14.040 16.378 0.118 1.00 79.19 131 GLU A N 1
ATOM 992 C CA . GLU A 1 131 ? 14.898 17.443 0.667 1.00 79.19 131 GLU A CA 1
ATOM 993 C C . GLU A 1 131 ? 14.301 18.843 0.506 1.00 79.19 131 GLU A C 1
ATOM 995 O O . GLU A 1 131 ? 14.484 19.703 1.364 1.00 79.19 131 GLU A O 1
ATOM 1000 N N . ASP A 1 132 ? 13.547 19.068 -0.570 1.00 74.75 132 ASP A N 1
ATOM 1001 C CA . ASP A 1 132 ? 12.870 20.336 -0.835 1.00 74.75 132 ASP A CA 1
ATOM 1002 C C . ASP A 1 132 ? 11.602 20.552 0.011 1.00 74.75 132 ASP A C 1
ATOM 1004 O O . ASP A 1 132 ? 11.016 21.636 -0.028 1.00 74.75 132 ASP A O 1
ATOM 1008 N N . GLY A 1 133 ? 11.169 19.534 0.760 1.00 71.12 133 GLY A N 1
ATOM 1009 C CA . GLY A 1 133 ? 9.958 19.534 1.576 1.00 71.12 133 GLY A CA 1
ATOM 1010 C C . GLY A 1 133 ? 8.655 19.537 0.772 1.00 71.12 133 GLY A C 1
ATOM 1011 O O . GLY A 1 133 ? 7.599 19.808 1.342 1.00 71.12 133 GLY A O 1
ATOM 1012 N N . ARG A 1 134 ? 8.699 19.294 -0.546 1.00 69.38 134 ARG A N 1
ATOM 1013 C CA . ARG A 1 134 ? 7.533 19.421 -1.444 1.00 69.38 134 ARG A CA 1
ATOM 1014 C C . ARG A 1 134 ? 6.999 18.089 -1.928 1.00 69.38 134 ARG A C 1
ATOM 1016 O O . ARG A 1 134 ? 5.804 17.973 -2.185 1.00 69.38 134 ARG A O 1
ATOM 1023 N N . VAL A 1 135 ? 7.870 17.098 -2.095 1.00 74.62 135 VAL A N 1
ATOM 1024 C CA . VAL A 1 135 ? 7.478 15.790 -2.631 1.00 74.62 135 VAL A CA 1
ATOM 1025 C C . VAL A 1 135 ? 7.328 14.788 -1.488 1.00 74.62 135 VAL A C 1
ATOM 1027 O O . VAL A 1 135 ? 8.324 14.476 -0.833 1.00 74.62 135 VAL A O 1
ATOM 1030 N N . PRO A 1 136 ? 6.127 14.238 -1.230 1.00 78.25 136 PRO A N 1
ATOM 1031 C CA . PRO A 1 136 ? 5.977 13.191 -0.232 1.00 78.25 136 PRO A CA 1
ATOM 1032 C C . PRO A 1 136 ? 6.669 11.909 -0.706 1.00 78.25 136 PRO A C 1
ATOM 1034 O O . PRO A 1 136 ? 6.399 11.398 -1.796 1.00 78.25 136 PRO A O 1
ATOM 1037 N N . LEU A 1 137 ? 7.523 11.341 0.143 1.00 80.00 137 LEU A N 1
ATOM 1038 C CA . LEU A 1 137 ? 8.185 10.046 -0.065 1.00 80.00 137 LEU A CA 1
ATOM 1039 C C . LEU A 1 137 ? 7.452 8.898 0.644 1.00 80.00 137 LEU A C 1
ATOM 1041 O O . LEU A 1 137 ? 7.711 7.727 0.386 1.00 80.00 137 LEU A O 1
ATOM 1045 N N . SER A 1 138 ? 6.474 9.222 1.487 1.00 83.69 138 SER A N 1
ATOM 1046 C CA . SER A 1 138 ? 5.612 8.257 2.175 1.00 83.69 138 SER A CA 1
ATOM 1047 C C . SER A 1 138 ? 4.188 8.791 2.324 1.00 83.69 138 SER A C 1
ATOM 1049 O O . SER A 1 138 ? 3.945 9.980 2.107 1.00 83.69 138 SER A O 1
ATOM 1051 N N . TRP A 1 139 ? 3.240 7.917 2.657 1.00 84.62 139 TRP A N 1
ATOM 1052 C CA . TRP A 1 139 ? 1.955 8.355 3.208 1.00 84.62 139 TRP A CA 1
ATOM 1053 C C . TRP A 1 139 ? 2.127 8.767 4.677 1.00 84.62 139 TRP A C 1
ATOM 1055 O O . TRP A 1 139 ? 3.129 8.387 5.285 1.00 84.62 139 TRP A O 1
ATOM 1065 N N . PRO A 1 140 ? 1.182 9.525 5.253 1.00 83.81 140 PRO A N 1
ATOM 1066 C CA . PRO A 1 140 ? 1.106 9.726 6.694 1.00 83.81 140 PRO A CA 1
ATOM 1067 C C . PRO A 1 140 ? 1.070 8.404 7.457 1.00 83.81 140 PRO A C 1
ATOM 1069 O O . PRO A 1 140 ? 0.326 7.487 7.115 1.00 83.81 140 PRO A O 1
ATOM 1072 N N . ILE A 1 141 ? 1.894 8.310 8.494 1.00 87.38 141 ILE A N 1
ATOM 1073 C CA . ILE A 1 141 ? 2.029 7.129 9.345 1.00 87.38 141 ILE A CA 1
ATOM 1074 C C . ILE A 1 141 ? 1.646 7.537 10.758 1.00 87.38 141 ILE A C 1
ATOM 1076 O O . ILE A 1 141 ? 2.102 8.573 11.238 1.00 87.38 141 ILE A O 1
ATOM 1080 N N . ASN A 1 142 ? 0.827 6.732 11.437 1.00 86.19 142 ASN A N 1
ATOM 1081 C CA . ASN A 1 142 ? 0.442 7.010 12.817 1.00 86.19 142 ASN A CA 1
ATOM 1082 C C . ASN A 1 142 ? 1.700 7.216 13.687 1.00 86.19 142 ASN A C 1
ATOM 1084 O O . ASN A 1 142 ? 2.636 6.415 13.651 1.00 86.19 142 ASN A O 1
ATOM 1088 N N . LEU A 1 143 ? 1.723 8.297 14.472 1.00 86.38 143 LEU A N 1
ATOM 1089 C CA . LEU A 1 143 ? 2.844 8.636 15.350 1.00 86.38 143 LEU A CA 1
ATOM 1090 C C . LEU A 1 143 ? 3.221 7.486 16.303 1.00 86.38 143 LEU A C 1
ATOM 1092 O O . LEU A 1 143 ? 4.406 7.285 16.574 1.00 86.38 143 LEU A O 1
ATOM 1096 N N . ALA A 1 144 ? 2.240 6.709 16.770 1.00 88.69 144 ALA A N 1
ATOM 1097 C CA . ALA A 1 144 ? 2.461 5.555 17.642 1.00 88.69 144 ALA A CA 1
ATOM 1098 C C . ALA A 1 144 ? 3.308 4.451 16.980 1.00 88.69 144 ALA A C 1
ATOM 1100 O O . ALA A 1 144 ? 4.026 3.731 17.670 1.00 88.69 144 ALA A O 1
ATOM 1101 N N . ASP A 1 145 ? 3.282 4.358 15.648 1.00 89.81 145 ASP A N 1
ATOM 1102 C CA . ASP A 1 145 ? 4.069 3.395 14.873 1.00 89.81 145 ASP A CA 1
ATOM 1103 C C . ASP A 1 145 ? 5.492 3.896 14.565 1.00 89.81 145 ASP A C 1
ATOM 1105 O O . ASP A 1 145 ? 6.311 3.156 14.017 1.00 89.81 145 ASP A O 1
ATOM 1109 N N . GLY A 1 146 ? 5.814 5.150 14.904 1.00 87.38 146 GLY A N 1
ATOM 1110 C CA . GLY A 1 146 ? 7.045 5.817 14.477 1.00 87.38 146 GLY A CA 1
ATOM 1111 C C . GLY A 1 146 ? 8.330 5.097 14.886 1.00 87.38 146 GLY A C 1
ATOM 1112 O O . GLY A 1 146 ? 9.272 5.030 14.100 1.00 87.38 146 GLY A O 1
ATOM 1113 N N . GLY A 1 147 ? 8.372 4.519 16.089 1.00 87.44 147 GLY A N 1
ATOM 1114 C CA . GLY A 1 147 ? 9.543 3.775 16.566 1.00 87.44 147 GLY A CA 1
ATOM 1115 C C . GLY A 1 147 ? 9.829 2.527 15.726 1.00 87.44 147 GLY A C 1
ATOM 1116 O O . GLY A 1 147 ? 10.946 2.348 15.235 1.00 87.44 147 GLY A O 1
ATOM 1117 N N . ASP A 1 148 ? 8.805 1.701 15.511 1.00 89.50 148 ASP A N 1
ATOM 1118 C CA . ASP A 1 148 ? 8.907 0.482 14.704 1.00 89.50 148 ASP A CA 1
ATOM 1119 C C . ASP A 1 148 ? 9.202 0.798 13.234 1.00 89.50 148 ASP A C 1
ATOM 1121 O O . ASP A 1 148 ? 10.015 0.118 12.601 1.00 89.50 148 ASP A O 1
ATOM 1125 N N . LEU A 1 149 ? 8.580 1.853 12.700 1.00 89.00 149 LEU A N 1
ATOM 1126 C CA . LEU A 1 149 ? 8.849 2.359 11.359 1.00 89.00 149 LEU A CA 1
ATOM 1127 C C . LEU A 1 149 ? 10.327 2.716 11.196 1.00 89.00 149 LEU A C 1
ATOM 1129 O O . LEU A 1 149 ? 10.973 2.238 10.266 1.00 89.00 149 LEU A O 1
ATOM 1133 N N . LEU A 1 150 ? 10.873 3.551 12.085 1.00 87.81 150 LEU A N 1
ATOM 1134 C CA . LEU A 1 150 ? 12.270 3.985 12.011 1.00 87.81 150 LEU A CA 1
ATOM 1135 C C . LEU A 1 150 ? 13.227 2.799 12.108 1.00 87.81 150 LEU A C 1
ATOM 1137 O O . LEU A 1 150 ? 14.218 2.742 11.379 1.00 87.81 150 LEU A O 1
ATOM 1141 N N . HIS A 1 151 ? 12.904 1.820 12.953 1.00 87.19 151 HIS A N 1
ATOM 1142 C CA . HIS A 1 151 ? 13.662 0.580 13.036 1.00 87.19 151 HIS A CA 1
ATOM 1143 C C . HIS A 1 151 ? 13.624 -0.204 11.712 1.00 87.19 151 HIS A C 1
ATOM 1145 O O . HIS A 1 151 ? 14.670 -0.645 11.235 1.00 87.19 151 HIS A O 1
ATOM 1151 N N . GLN A 1 152 ? 12.454 -0.354 11.080 1.00 87.38 152 GLN A N 1
ATOM 1152 C CA . GLN A 1 152 ? 12.327 -1.011 9.771 1.00 87.38 152 GLN A CA 1
ATOM 1153 C C . GLN A 1 152 ? 13.085 -0.257 8.674 1.00 87.38 152 GLN A C 1
ATOM 1155 O O . GLN A 1 152 ? 13.752 -0.875 7.850 1.00 87.38 152 GLN A O 1
ATOM 1160 N N . VAL A 1 153 ? 13.012 1.070 8.655 1.00 84.50 153 VAL A N 1
ATOM 1161 C CA . VAL A 1 153 ? 13.735 1.897 7.681 1.00 84.50 153 VAL A CA 1
ATOM 1162 C C . VAL A 1 153 ? 15.251 1.734 7.850 1.00 84.50 153 VAL A C 1
ATOM 1164 O O . VAL A 1 153 ? 15.973 1.604 6.864 1.00 84.50 153 VAL A O 1
ATOM 1167 N N . ALA A 1 154 ? 15.744 1.674 9.091 1.00 82.50 154 ALA A N 1
ATOM 1168 C CA . ALA A 1 154 ? 17.169 1.523 9.383 1.00 82.50 154 ALA A CA 1
ATOM 1169 C C . ALA A 1 154 ? 17.713 0.110 9.106 1.00 82.50 154 ALA A C 1
ATOM 1171 O O . ALA A 1 154 ? 18.864 -0.040 8.684 1.00 82.50 154 ALA A O 1
ATOM 1172 N N . HIS A 1 155 ? 16.913 -0.929 9.360 1.00 82.75 155 HIS A N 1
ATOM 1173 C CA . HIS A 1 155 ? 17.376 -2.323 9.379 1.00 82.75 155 HIS A CA 1
ATOM 1174 C C . HIS A 1 155 ? 16.747 -3.221 8.307 1.00 82.75 155 HIS A C 1
ATOM 1176 O O . HIS A 1 155 ? 17.149 -4.376 8.169 1.00 82.75 155 HIS A O 1
ATOM 1182 N N . GLY A 1 156 ? 15.813 -2.695 7.518 1.00 77.25 156 GLY A N 1
ATOM 1183 C CA . GLY A 1 156 ? 15.020 -3.456 6.560 1.00 77.25 156 GLY A CA 1
ATOM 1184 C C . GLY A 1 156 ? 13.842 -4.192 7.205 1.00 77.25 156 GLY A C 1
ATOM 1185 O O . GLY A 1 156 ? 13.618 -4.148 8.417 1.00 77.25 156 GLY A O 1
ATOM 1186 N N . MET A 1 157 ? 13.062 -4.879 6.368 1.00 78.56 157 MET A N 1
ATOM 1187 C CA . MET A 1 157 ? 11.951 -5.713 6.828 1.00 78.56 157 MET A CA 1
ATOM 1188 C C . MET A 1 157 ? 12.460 -6.987 7.511 1.00 78.56 157 MET A C 1
ATOM 1190 O O . MET A 1 157 ? 13.461 -7.583 7.116 1.00 78.56 157 MET A O 1
ATOM 1194 N N . SER A 1 158 ? 11.738 -7.436 8.538 1.00 80.00 158 SER A N 1
ATOM 1195 C CA . SER A 1 158 ? 11.986 -8.739 9.156 1.00 80.00 158 SER A CA 1
ATOM 1196 C C . SER A 1 158 ? 11.583 -9.886 8.218 1.00 80.00 158 SER A C 1
ATOM 1198 O O . SER A 1 158 ? 10.580 -9.778 7.515 1.00 80.00 158 SER A O 1
ATOM 1200 N N . VAL A 1 159 ? 12.282 -11.022 8.298 1.00 79.31 159 VAL A N 1
ATOM 1201 C CA . VAL A 1 159 ? 12.061 -12.207 7.438 1.00 79.31 159 VAL A CA 1
ATOM 1202 C C . VAL A 1 159 ? 10.619 -12.741 7.476 1.00 79.31 159 VAL A C 1
ATOM 1204 O O . VAL A 1 159 ? 10.107 -13.196 6.455 1.00 79.31 159 VAL A O 1
ATOM 1207 N N . ASP A 1 160 ? 9.965 -12.675 8.640 1.00 82.00 160 ASP A N 1
ATOM 1208 C CA . ASP A 1 160 ? 8.542 -13.001 8.827 1.00 82.00 160 ASP A CA 1
ATOM 1209 C C . ASP A 1 160 ? 7.669 -12.229 7.827 1.00 82.00 160 ASP A C 1
ATOM 1211 O O . ASP A 1 160 ? 6.937 -12.814 7.026 1.00 82.00 160 ASP A O 1
ATOM 1215 N N . VAL A 1 161 ? 7.807 -10.904 7.844 1.00 79.94 161 VAL A N 1
ATOM 1216 C CA . VAL A 1 161 ? 6.994 -9.987 7.046 1.00 79.94 161 VAL A CA 1
ATOM 1217 C C . VAL A 1 161 ? 7.194 -10.269 5.556 1.00 79.94 161 VAL A C 1
ATOM 1219 O O . VAL A 1 161 ? 6.221 -10.356 4.808 1.00 79.94 161 VAL A O 1
ATOM 1222 N N . ASP A 1 162 ? 8.430 -10.536 5.130 1.00 79.06 162 ASP A N 1
ATOM 1223 C CA . ASP A 1 162 ? 8.734 -10.937 3.750 1.00 79.06 162 ASP A CA 1
ATOM 1224 C C . ASP A 1 162 ? 8.072 -12.262 3.349 1.00 79.06 162 ASP A C 1
ATOM 1226 O O . ASP A 1 162 ? 7.659 -12.454 2.198 1.00 79.06 162 ASP A O 1
ATOM 1230 N N . GLN A 1 163 ? 7.978 -13.220 4.270 1.00 83.50 163 GLN A N 1
ATOM 1231 C CA . GLN A 1 163 ? 7.272 -14.474 4.025 1.00 83.50 163 GLN A CA 1
ATOM 1232 C C . GLN A 1 163 ? 5.765 -14.237 3.867 1.00 83.50 163 GLN A C 1
ATOM 1234 O O . GLN A 1 163 ? 5.174 -14.765 2.921 1.00 83.50 163 GLN A O 1
ATOM 1239 N N . GLN A 1 164 ? 5.162 -13.403 4.714 1.00 84.31 164 GLN A N 1
ATOM 1240 C CA . GLN A 1 164 ? 3.747 -13.036 4.596 1.00 84.31 164 GLN A CA 1
ATOM 1241 C C . GLN A 1 164 ? 3.465 -12.263 3.295 1.00 84.31 164 GLN A C 1
ATOM 1243 O O . GLN A 1 164 ? 2.477 -12.536 2.613 1.00 84.31 164 GLN A O 1
ATOM 1248 N N . GLY A 1 165 ? 4.373 -11.383 2.859 1.00 81.38 165 GLY A N 1
ATOM 1249 C CA . GLY A 1 165 ? 4.270 -10.696 1.564 1.00 81.38 165 GLY A CA 1
ATOM 1250 C C . GLY A 1 165 ? 4.295 -11.654 0.364 1.00 81.38 165 GLY A C 1
ATOM 1251 O O . GLY A 1 165 ? 3.546 -11.482 -0.604 1.00 81.38 165 GLY A O 1
ATOM 1252 N N . ARG A 1 166 ? 5.104 -12.720 0.432 1.00 81.69 166 ARG A N 1
ATOM 1253 C CA . ARG A 1 166 ? 5.114 -13.791 -0.584 1.00 81.69 166 ARG A CA 1
ATOM 1254 C C . ARG A 1 166 ? 3.823 -14.607 -0.587 1.00 81.69 166 ARG A C 1
ATOM 1256 O O . ARG A 1 166 ? 3.323 -14.946 -1.661 1.00 81.69 166 ARG A O 1
ATOM 1263 N N . GLN A 1 167 ? 3.259 -14.890 0.586 1.00 85.88 167 GLN A N 1
ATOM 1264 C CA . GLN A 1 167 ? 1.956 -15.551 0.695 1.00 85.88 167 GLN A CA 1
ATOM 1265 C C . GLN A 1 167 ? 0.850 -14.692 0.079 1.00 85.88 167 GLN A C 1
ATOM 1267 O O . GLN A 1 167 ? 0.087 -15.192 -0.743 1.00 85.88 167 GLN A O 1
ATOM 1272 N N . LEU A 1 168 ? 0.820 -13.392 0.382 1.00 85.12 168 LEU A N 1
ATOM 1273 C CA . LEU A 1 168 ? -0.144 -12.457 -0.199 1.00 85.12 168 LEU A CA 1
ATOM 1274 C C . LEU A 1 168 ? -0.029 -12.392 -1.730 1.00 85.12 168 LEU A C 1
ATOM 1276 O O . LEU A 1 168 ? -1.037 -12.451 -2.429 1.00 85.12 168 LEU A O 1
ATOM 1280 N N . SER A 1 169 ? 1.200 -12.370 -2.257 1.00 83.44 169 SER A N 1
ATOM 1281 C CA . SER A 1 169 ? 1.448 -12.445 -3.705 1.00 83.44 169 SER A CA 1
ATOM 1282 C C . SER A 1 169 ? 0.907 -13.746 -4.315 1.00 83.44 169 SER A C 1
ATOM 1284 O O . SER A 1 169 ? 0.297 -13.721 -5.377 1.00 83.44 169 SER A O 1
ATOM 1286 N N . THR A 1 170 ? 1.079 -14.878 -3.625 1.00 85.69 170 THR A N 1
ATOM 1287 C CA . THR A 1 170 ? 0.570 -16.187 -4.074 1.00 85.69 170 THR A CA 1
ATOM 1288 C C . THR A 1 170 ? -0.957 -16.209 -4.115 1.00 85.69 170 THR A C 1
ATOM 1290 O O . THR A 1 170 ? -1.542 -16.710 -5.072 1.00 85.69 170 THR A O 1
ATOM 1293 N N . ILE A 1 171 ? -1.609 -15.634 -3.101 1.00 88.06 171 ILE A N 1
ATOM 1294 C CA . ILE A 1 171 ? -3.071 -15.514 -3.044 1.00 88.06 171 ILE A CA 1
ATOM 1295 C C . ILE A 1 171 ? -3.588 -14.675 -4.220 1.00 88.06 171 ILE A C 1
ATOM 1297 O O . ILE A 1 171 ? -4.601 -15.030 -4.819 1.00 88.06 171 ILE A O 1
ATOM 1301 N N . LEU A 1 172 ? -2.895 -13.591 -4.582 1.00 88.00 172 LEU A N 1
ATOM 1302 C CA . LEU A 1 172 ? -3.268 -12.784 -5.746 1.00 88.00 172 LEU A CA 1
ATOM 1303 C C . LEU A 1 172 ? -3.114 -13.539 -7.062 1.00 88.00 172 LEU A C 1
ATOM 1305 O O . LEU A 1 172 ? -4.012 -13.458 -7.895 1.00 88.00 172 LEU A O 1
ATOM 1309 N N . SER A 1 173 ? -2.035 -14.303 -7.240 1.00 88.44 173 SER A N 1
ATOM 1310 C CA . SER A 1 173 ? -1.885 -15.168 -8.417 1.00 88.44 173 SER A CA 1
ATOM 1311 C C . SER A 1 173 ? -3.034 -16.174 -8.519 1.00 88.44 173 SER A C 1
ATOM 1313 O O . SER A 1 173 ? -3.645 -16.295 -9.572 1.00 88.44 173 SER A O 1
ATOM 1315 N N . GLN A 1 174 ? -3.401 -16.829 -7.413 1.00 90.25 174 GLN A N 1
ATOM 1316 C CA . GLN A 1 174 ? -4.520 -17.780 -7.390 1.00 90.25 174 GLN A CA 1
ATOM 1317 C C . GLN A 1 174 ? -5.870 -17.119 -7.701 1.00 90.25 174 GLN A C 1
ATOM 1319 O O . GLN A 1 174 ? -6.719 -17.721 -8.357 1.00 90.25 174 GLN A O 1
ATOM 1324 N N . LEU A 1 175 ? -6.085 -15.888 -7.227 1.00 90.88 175 LEU A N 1
ATOM 1325 C CA . LEU A 1 175 ? -7.277 -15.106 -7.557 1.00 90.88 175 LEU A CA 1
ATOM 1326 C C . LEU A 1 175 ? -7.304 -14.721 -9.042 1.00 90.88 175 LEU A C 1
ATOM 1328 O O . LEU A 1 175 ? -8.350 -14.786 -9.670 1.00 90.88 175 LEU A O 1
ATOM 1332 N N . ALA A 1 176 ? -6.169 -14.333 -9.612 1.00 92.00 176 ALA A N 1
ATOM 1333 C CA . ALA A 1 176 ? -6.064 -14.021 -11.032 1.00 92.00 176 ALA A CA 1
ATOM 1334 C C . ALA A 1 176 ? -6.393 -15.237 -11.902 1.00 92.00 176 ALA A C 1
ATOM 1336 O O . ALA A 1 176 ? -7.234 -15.147 -12.798 1.00 92.00 176 ALA A O 1
ATOM 1337 N N . ASP A 1 177 ? -5.808 -16.388 -11.560 1.00 91.56 177 ASP A N 1
ATOM 1338 C CA . ASP A 1 177 ? -6.041 -17.649 -12.258 1.00 91.56 177 ASP A CA 1
ATOM 1339 C C . ASP A 1 177 ? -7.526 -18.041 -12.217 1.00 91.56 177 ASP A C 1
ATOM 1341 O O . ASP A 1 177 ? -8.092 -18.437 -13.237 1.00 91.56 177 ASP A O 1
ATOM 1345 N N . SER A 1 178 ? -8.192 -17.883 -11.065 1.00 92.44 178 SER A N 1
ATOM 1346 C CA . SER A 1 178 ? -9.625 -18.191 -10.935 1.00 92.44 178 SER A CA 1
ATOM 1347 C C . SER A 1 178 ? -10.529 -17.231 -11.714 1.00 92.44 178 SER A C 1
ATOM 1349 O O . SER A 1 178 ? -11.628 -17.615 -12.111 1.00 92.44 178 SER A O 1
ATOM 1351 N N . LEU A 1 179 ? -10.055 -16.014 -11.984 1.00 93.25 179 LEU A N 1
ATOM 1352 C CA . LEU A 1 179 ? -10.719 -15.019 -12.828 1.00 93.25 179 LEU A CA 1
ATOM 1353 C C . LEU A 1 179 ? -10.323 -15.127 -14.309 1.00 93.25 179 LEU A C 1
ATOM 1355 O O . LEU A 1 179 ? -10.777 -14.323 -15.124 1.00 93.25 179 LEU A O 1
ATOM 1359 N N . GLY A 1 180 ? -9.497 -16.113 -14.672 1.00 92.44 180 GLY A N 1
ATOM 1360 C CA . GLY A 1 180 ? -9.074 -16.352 -16.049 1.00 92.44 180 GLY A CA 1
ATOM 1361 C C . GLY A 1 180 ? -8.107 -15.299 -16.591 1.00 92.44 180 GLY A C 1
ATOM 1362 O O . GLY A 1 180 ? -8.086 -15.066 -17.800 1.00 92.44 180 GLY A O 1
ATOM 1363 N N . VAL A 1 181 ? -7.318 -14.658 -15.725 1.00 94.19 181 VAL A N 1
ATOM 1364 C CA . VAL A 1 181 ? -6.285 -13.684 -16.107 1.00 94.19 181 VAL A CA 1
ATOM 1365 C C . VAL A 1 181 ? -4.918 -14.091 -15.569 1.00 94.19 181 VAL A C 1
ATOM 1367 O O . VAL A 1 181 ? -4.803 -14.689 -14.507 1.00 94.19 181 VAL A O 1
ATOM 1370 N N . GLN A 1 182 ? -3.860 -13.748 -16.299 1.00 94.12 182 GLN A N 1
ATOM 1371 C CA . GLN A 1 182 ? -2.482 -13.965 -15.870 1.00 94.12 182 GLN A CA 1
ATOM 1372 C C . GLN A 1 182 ? -1.892 -12.656 -15.350 1.00 94.12 182 GLN A C 1
ATOM 1374 O O . GLN A 1 182 ? -2.034 -11.622 -15.997 1.00 94.12 182 GLN A O 1
ATOM 1379 N N . ILE A 1 183 ? -1.167 -12.708 -14.233 1.00 93.25 183 ILE A N 1
ATOM 1380 C CA . ILE A 1 183 ? -0.398 -11.564 -13.729 1.00 93.25 183 ILE A CA 1
ATOM 1381 C C . ILE A 1 183 ? 1.091 -11.779 -13.989 1.00 93.25 183 ILE A C 1
ATOM 1383 O O . ILE A 1 183 ? 1.632 -12.850 -13.700 1.00 93.25 183 ILE A O 1
ATOM 1387 N N . ARG A 1 184 ? 1.776 -10.745 -14.480 1.00 90.75 184 ARG A N 1
ATOM 1388 C CA . ARG A 1 184 ? 3.241 -10.678 -14.528 1.00 90.75 184 ARG A CA 1
ATOM 1389 C C . ARG A 1 184 ? 3.722 -9.606 -13.566 1.00 90.75 184 ARG A C 1
ATOM 1391 O O . ARG A 1 184 ? 3.252 -8.479 -13.605 1.00 90.75 184 ARG A O 1
ATOM 1398 N N . ARG A 1 185 ? 4.661 -9.979 -12.702 1.00 88.00 185 ARG A N 1
ATOM 1399 C CA . ARG A 1 185 ? 5.261 -9.103 -11.696 1.00 88.00 185 ARG A CA 1
ATOM 1400 C C . ARG A 1 185 ? 6.630 -8.636 -12.172 1.00 88.00 185 ARG A C 1
ATOM 1402 O O . ARG A 1 185 ? 7.427 -9.466 -12.609 1.00 88.00 185 ARG A O 1
ATOM 1409 N N . TYR A 1 186 ? 6.933 -7.361 -11.990 1.00 84.19 186 TYR A N 1
ATOM 1410 C CA . TYR A 1 186 ? 8.284 -6.825 -12.135 1.00 84.19 186 TYR A CA 1
ATOM 1411 C C . TYR A 1 186 ? 8.494 -5.653 -11.174 1.00 84.19 186 TYR A C 1
ATOM 1413 O O . TYR A 1 186 ? 7.540 -5.086 -10.646 1.00 84.19 186 TYR A O 1
ATOM 1421 N N . ASP A 1 187 ? 9.753 -5.329 -10.898 1.00 80.06 187 ASP A N 1
ATOM 1422 C CA . ASP A 1 187 ? 10.088 -4.176 -10.068 1.00 80.06 187 ASP A CA 1
ATOM 1423 C C . ASP A 1 187 ? 10.271 -2.958 -10.974 1.00 80.06 187 ASP A C 1
ATOM 1425 O O . ASP A 1 187 ? 11.119 -2.959 -11.873 1.00 80.06 187 ASP A O 1
ATOM 1429 N N . ARG A 1 188 ? 9.463 -1.920 -10.747 1.00 73.00 188 ARG A N 1
ATOM 1430 C CA . ARG A 1 188 ? 9.644 -0.616 -11.373 1.00 73.00 188 ARG A CA 1
ATOM 1431 C C . ARG A 1 188 ? 10.882 0.007 -10.743 1.00 73.00 188 ARG A C 1
ATOM 1433 O O . ARG A 1 188 ? 10.909 0.289 -9.548 1.00 73.00 188 ARG A O 1
ATOM 1440 N N . GLN A 1 189 ? 11.931 0.169 -11.538 1.00 64.69 189 GLN A N 1
ATOM 1441 C CA . GLN A 1 189 ? 13.143 0.851 -11.100 1.00 64.69 189 GLN A CA 1
ATOM 1442 C C . GLN A 1 189 ? 13.051 2.339 -11.412 1.00 64.69 189 GLN A C 1
ATOM 1444 O O . GLN A 1 189 ? 12.459 2.743 -12.413 1.00 64.69 189 GLN A O 1
ATOM 1449 N N . LEU A 1 190 ? 13.684 3.142 -10.561 1.00 62.56 190 LEU A N 1
ATOM 1450 C CA . LEU A 1 190 ? 13.864 4.561 -10.803 1.00 62.56 190 LEU A CA 1
ATOM 1451 C C . LEU A 1 190 ? 14.872 4.719 -11.945 1.00 62.56 190 LEU A C 1
ATOM 1453 O O . LEU A 1 190 ? 16.079 4.593 -11.754 1.00 62.56 190 LEU A O 1
ATOM 1457 N N . THR A 1 191 ? 14.380 4.923 -13.162 1.00 54.69 191 THR A N 1
ATOM 1458 C CA . THR A 1 191 ? 15.236 5.305 -14.285 1.00 54.69 191 THR A CA 1
ATOM 1459 C C . THR A 1 191 ? 15.224 6.815 -14.399 1.00 54.69 191 THR A C 1
ATOM 1461 O O . THR A 1 191 ? 14.198 7.394 -14.760 1.00 54.69 191 THR A O 1
ATOM 1464 N N . ASP A 1 192 ? 16.363 7.450 -14.123 1.00 54.28 192 ASP A N 1
ATOM 1465 C CA . ASP A 1 192 ? 16.569 8.859 -14.446 1.00 54.28 192 ASP A CA 1
ATOM 1466 C C . ASP A 1 192 ? 16.249 9.090 -15.926 1.00 54.28 192 ASP A C 1
ATOM 1468 O O . ASP A 1 192 ? 16.959 8.621 -16.824 1.00 54.28 192 ASP A O 1
ATOM 1472 N N . ILE A 1 193 ? 15.176 9.834 -16.201 1.00 58.88 193 ILE A N 1
ATOM 1473 C CA . ILE A 1 193 ? 14.867 10.242 -17.568 1.00 58.88 193 ILE A CA 1
ATOM 1474 C C . ILE A 1 193 ? 15.846 11.349 -17.935 1.00 58.88 193 ILE A C 1
ATOM 1476 O O . ILE A 1 193 ? 15.740 12.500 -17.508 1.00 58.88 193 ILE A O 1
ATOM 1480 N N . CYS A 1 194 ? 16.821 10.976 -18.748 1.00 63.84 194 CYS A N 1
ATOM 1481 C CA . CYS A 1 194 ? 17.842 11.877 -19.237 1.00 63.84 194 CYS A CA 1
ATOM 1482 C C . CYS A 1 194 ? 17.531 12.350 -20.655 1.00 63.84 194 CYS A C 1
ATOM 1484 O O . CYS A 1 194 ? 17.235 11.550 -21.541 1.00 63.84 194 CYS A O 1
ATOM 1486 N N . ASP A 1 195 ? 17.698 13.647 -20.898 1.00 72.56 195 ASP A N 1
ATOM 1487 C CA . ASP A 1 195 ? 17.836 14.159 -22.256 1.00 72.56 195 ASP A CA 1
ATOM 1488 C C . ASP A 1 195 ? 19.283 13.956 -22.704 1.00 72.56 195 ASP A C 1
ATOM 1490 O O . ASP A 1 195 ? 20.207 14.622 -22.220 1.00 72.56 195 ASP A O 1
ATOM 1494 N N . ILE A 1 196 ? 19.481 13.013 -23.626 1.00 80.19 196 ILE A N 1
ATOM 1495 C CA . ILE A 1 196 ? 20.782 12.762 -24.247 1.00 80.19 196 ILE A CA 1
ATOM 1496 C C . ILE A 1 196 ? 21.115 13.956 -25.140 1.00 80.19 196 ILE A C 1
ATOM 1498 O O . ILE A 1 196 ? 20.451 14.209 -26.145 1.00 80.19 196 ILE A O 1
ATOM 1502 N N . LYS A 1 197 ? 22.157 14.697 -24.771 1.00 82.75 197 LYS A N 1
ATOM 1503 C CA . LYS A 1 197 ? 22.684 15.818 -25.557 1.00 82.75 197 LYS A CA 1
ATOM 1504 C C . LYS A 1 197 ? 23.739 15.365 -26.548 1.00 82.75 197 LYS A C 1
ATOM 1506 O O . LYS A 1 197 ? 23.832 15.914 -27.643 1.00 82.75 197 LYS A O 1
ATOM 1511 N N . HIS A 1 198 ? 24.542 14.387 -26.149 1.00 83.38 198 HIS A N 1
ATOM 1512 C CA . HIS A 1 198 ? 25.615 13.853 -26.962 1.00 83.38 198 HIS A CA 1
ATOM 1513 C C . HIS A 1 198 ? 25.768 12.357 -26.713 1.00 83.38 198 HIS A C 1
ATOM 1515 O O . HIS A 1 198 ? 25.757 11.908 -25.568 1.00 83.38 198 HIS A O 1
ATOM 1521 N N . PHE A 1 199 ? 25.913 11.593 -27.791 1.00 88.44 199 PHE A N 1
ATOM 1522 C CA . PHE A 1 199 ? 26.207 10.170 -27.737 1.00 88.44 199 PHE A CA 1
ATOM 1523 C C . PHE A 1 199 ? 27.085 9.806 -28.928 1.00 88.44 199 PHE A C 1
ATOM 1525 O O . PHE A 1 199 ? 26.675 9.973 -30.080 1.00 88.44 199 PHE A O 1
ATOM 1532 N N . LYS A 1 200 ? 28.296 9.334 -28.647 1.00 89.06 200 LYS A N 1
ATOM 1533 C CA . LYS A 1 200 ? 29.276 8.919 -29.645 1.00 89.06 200 LYS A CA 1
ATOM 1534 C C . LYS A 1 200 ? 29.704 7.488 -29.360 1.00 89.06 200 LYS A C 1
ATOM 1536 O O . LYS A 1 200 ? 30.142 7.170 -28.257 1.00 89.06 200 LYS A O 1
ATOM 1541 N N . VAL A 1 201 ? 29.613 6.643 -30.379 1.00 88.06 201 VAL A N 1
ATOM 1542 C CA . VAL A 1 201 ? 30.104 5.263 -30.351 1.00 88.06 201 VAL A CA 1
ATOM 1543 C C . VAL A 1 201 ? 31.348 5.185 -31.232 1.00 88.06 201 VAL A C 1
ATOM 1545 O O . VAL A 1 201 ? 31.418 5.856 -32.266 1.00 88.06 201 VAL A O 1
ATOM 1548 N N . ALA A 1 202 ? 32.324 4.391 -30.806 1.00 86.75 202 ALA A N 1
ATOM 1549 C CA . ALA A 1 202 ? 33.517 4.068 -31.567 1.00 86.75 202 ALA A CA 1
ATOM 1550 C C . ALA A 1 202 ? 33.151 3.494 -32.939 1.00 86.75 202 ALA A C 1
ATOM 1552 O O . ALA A 1 202 ? 32.081 2.915 -33.138 1.00 86.75 202 ALA A O 1
ATOM 1553 N N . ALA A 1 203 ? 34.060 3.644 -33.901 1.00 81.88 203 ALA A N 1
ATOM 1554 C CA . ALA A 1 203 ? 33.833 3.211 -35.281 1.00 81.88 203 ALA A CA 1
ATOM 1555 C C . ALA A 1 203 ? 33.609 1.693 -35.422 1.00 81.88 203 ALA A C 1
ATOM 1557 O O . ALA A 1 203 ? 33.023 1.252 -36.409 1.00 81.88 203 ALA A O 1
ATOM 1558 N N . ASP A 1 204 ? 34.059 0.904 -34.445 1.00 84.25 204 ASP A N 1
ATOM 1559 C CA . ASP A 1 204 ? 33.812 -0.537 -34.367 1.00 84.25 204 ASP A CA 1
ATOM 1560 C C . ASP A 1 204 ? 32.415 -0.892 -33.824 1.00 84.25 204 ASP A C 1
ATOM 1562 O O . ASP A 1 204 ? 32.017 -2.052 -33.868 1.00 84.25 204 ASP A O 1
ATOM 1566 N N . GLY A 1 205 ? 31.652 0.095 -33.345 1.00 79.88 205 GLY A N 1
ATOM 1567 C CA . GLY A 1 205 ? 30.297 -0.074 -32.826 1.00 79.88 205 GLY A CA 1
ATOM 1568 C C . GLY A 1 205 ? 30.217 -0.710 -31.437 1.00 79.88 205 GLY A C 1
ATOM 1569 O O . GLY A 1 205 ? 29.111 -0.981 -30.971 1.00 79.88 205 GLY A O 1
ATOM 1570 N N . HIS A 1 206 ? 31.347 -0.960 -30.770 1.00 79.44 206 HIS A N 1
ATOM 1571 C CA . HIS A 1 206 ? 31.383 -1.754 -29.537 1.00 79.44 206 HIS A CA 1
ATOM 1572 C C . HIS A 1 206 ? 31.640 -0.940 -28.271 1.00 79.44 206 HIS A C 1
ATOM 1574 O O . HIS A 1 206 ? 31.368 -1.427 -27.173 1.00 79.44 206 HIS A O 1
ATOM 1580 N N . GLN A 1 207 ? 32.123 0.295 -28.399 1.00 81.94 207 GLN A N 1
ATOM 1581 C CA . GLN A 1 207 ? 32.465 1.133 -27.256 1.00 81.94 207 GLN A CA 1
ATOM 1582 C C . GLN A 1 207 ? 31.802 2.506 -27.344 1.00 81.94 207 GLN A C 1
ATOM 1584 O O . GLN A 1 207 ? 31.834 3.155 -28.382 1.00 81.94 207 GLN A O 1
ATOM 1589 N N . ILE A 1 208 ? 31.223 2.977 -26.241 1.00 84.38 208 ILE A N 1
ATOM 1590 C CA . ILE A 1 208 ? 30.763 4.364 -26.119 1.00 84.38 208 ILE A CA 1
ATOM 1591 C C . ILE A 1 208 ? 32.004 5.229 -25.861 1.00 84.38 208 ILE A C 1
ATOM 1593 O O . ILE A 1 208 ? 32.688 5.038 -24.858 1.00 84.38 208 ILE A O 1
ATOM 1597 N N . GLU A 1 209 ? 32.318 6.141 -26.781 1.00 89.31 209 GLU A N 1
ATOM 1598 C CA . GLU A 1 209 ? 33.461 7.060 -26.671 1.00 89.31 209 GLU A CA 1
ATOM 1599 C C . GLU A 1 209 ? 33.106 8.333 -25.905 1.00 89.31 209 GLU A C 1
ATOM 1601 O O . GLU A 1 209 ? 33.960 8.895 -25.225 1.00 89.31 209 GLU A O 1
ATOM 1606 N N . ASP A 1 210 ? 31.862 8.800 -26.030 1.00 83.00 210 ASP A N 1
ATOM 1607 C CA . ASP A 1 210 ? 31.391 10.005 -25.354 1.00 83.00 210 ASP A CA 1
ATOM 1608 C C . ASP A 1 210 ? 29.883 9.920 -25.087 1.00 83.00 210 ASP A C 1
ATOM 1610 O O . ASP A 1 210 ? 29.102 9.462 -25.929 1.00 83.00 210 ASP A O 1
ATOM 1614 N N . PHE A 1 211 ? 29.470 10.361 -23.904 1.00 85.25 211 PHE A N 1
ATOM 1615 C CA . PHE A 1 211 ? 28.078 10.410 -23.479 1.00 85.25 211 PHE A CA 1
ATOM 1616 C C . PHE A 1 211 ? 27.859 11.634 -22.599 1.00 85.25 211 PHE A C 1
ATOM 1618 O O . PHE A 1 211 ? 28.402 11.741 -21.499 1.00 85.25 211 PHE A O 1
ATOM 1625 N N . GLN A 1 212 ? 27.007 12.537 -23.073 1.00 85.94 212 GLN A N 1
ATOM 1626 C CA . GLN A 1 212 ? 26.538 13.673 -22.303 1.00 85.94 212 GLN A CA 1
ATOM 1627 C C . GLN A 1 212 ? 25.019 13.635 -22.225 1.00 85.94 212 GLN A C 1
ATOM 1629 O O . GLN A 1 212 ? 24.314 13.743 -23.230 1.00 85.94 212 GLN A O 1
ATOM 1634 N N . ALA A 1 213 ? 24.522 13.542 -21.002 1.00 81.12 213 ALA A N 1
ATOM 1635 C CA . ALA A 1 213 ? 23.110 13.553 -20.683 1.00 81.12 213 ALA A CA 1
ATOM 1636 C C . ALA A 1 213 ? 22.829 14.609 -19.618 1.00 81.12 213 ALA A C 1
ATOM 1638 O O . ALA A 1 213 ? 23.621 14.816 -18.699 1.00 81.12 213 ALA A O 1
ATOM 1639 N N . ASN A 1 214 ? 21.681 15.265 -19.740 1.00 72.75 214 ASN A N 1
ATOM 1640 C CA . ASN A 1 214 ? 21.133 16.091 -18.679 1.00 72.75 214 ASN A CA 1
ATOM 1641 C C . ASN A 1 214 ? 19.925 15.371 -18.081 1.00 72.75 214 ASN A C 1
ATOM 1643 O O . ASN A 1 214 ? 18.953 15.132 -18.796 1.00 72.75 214 ASN A O 1
ATOM 1647 N N . SER A 1 215 ? 19.957 15.082 -16.780 1.00 63.47 215 SER A N 1
ATOM 1648 C CA . SER A 1 215 ? 18.769 14.591 -16.076 1.00 63.47 215 SER A CA 1
ATOM 1649 C C . SER A 1 215 ? 17.647 15.633 -16.159 1.00 63.47 215 SER A C 1
ATOM 1651 O O . SER A 1 215 ? 17.869 16.835 -15.930 1.00 63.47 215 SER A O 1
ATOM 1653 N N . ARG A 1 216 ? 16.438 15.194 -16.527 1.00 63.38 216 ARG A N 1
ATOM 1654 C CA . ARG A 1 216 ? 15.245 16.034 -16.436 1.00 63.38 216 ARG A CA 1
ATOM 1655 C C . ARG A 1 216 ? 14.911 16.199 -14.959 1.00 63.38 216 ARG A C 1
ATOM 1657 O O . ARG A 1 216 ? 14.339 15.315 -14.343 1.00 63.38 216 ARG A O 1
ATOM 1664 N N . LYS A 1 217 ? 15.208 17.380 -14.407 1.00 54.94 217 LYS A N 1
ATOM 1665 C CA . LYS A 1 217 ? 14.943 17.725 -12.994 1.00 54.94 217 LYS A CA 1
ATOM 1666 C C . LYS A 1 217 ? 13.477 17.588 -12.561 1.00 54.94 217 LYS A C 1
ATOM 1668 O O . LYS A 1 217 ? 13.200 17.617 -11.372 1.00 54.94 217 LYS A O 1
ATOM 1673 N N . TYR A 1 218 ? 12.548 17.498 -13.509 1.00 51.66 218 TYR A N 1
ATOM 1674 C CA . TYR A 1 218 ? 11.121 17.435 -13.241 1.00 51.66 218 TYR A CA 1
ATOM 1675 C C . TYR A 1 218 ? 10.443 16.572 -14.297 1.00 51.66 218 TYR A C 1
ATOM 1677 O O . TYR A 1 218 ? 10.219 17.038 -15.416 1.00 51.66 218 TYR A O 1
ATOM 1685 N N . LYS A 1 219 ? 10.102 15.335 -13.936 1.00 47.78 219 LYS A N 1
ATOM 1686 C CA . LYS A 1 219 ? 8.733 14.806 -14.020 1.00 47.78 219 LYS A CA 1
ATOM 1687 C C . LYS A 1 219 ? 8.720 13.327 -13.650 1.00 47.78 219 LYS A C 1
ATOM 1689 O O . LYS A 1 219 ? 9.497 12.554 -14.190 1.00 47.78 219 LYS A O 1
ATOM 1694 N N . GLU A 1 220 ? 7.785 13.017 -12.756 1.00 50.62 220 GLU A N 1
ATOM 1695 C CA . GLU A 1 220 ? 7.387 11.680 -12.318 1.00 50.62 220 GLU A CA 1
ATOM 1696 C C . GLU A 1 220 ? 8.490 10.904 -11.597 1.00 50.62 220 GLU A C 1
ATOM 1698 O O . GLU A 1 220 ? 9.133 10.008 -12.134 1.00 50.62 220 GLU A O 1
ATOM 1703 N N . TYR A 1 221 ? 8.681 11.263 -10.324 1.00 52.06 221 TYR A N 1
ATOM 1704 C CA . TYR A 1 221 ? 9.387 10.414 -9.374 1.00 52.06 221 TYR A CA 1
ATOM 1705 C C . TYR A 1 221 ? 8.529 9.166 -9.136 1.00 52.06 221 TYR A C 1
ATOM 1707 O O . TYR A 1 221 ? 7.663 9.139 -8.261 1.00 52.06 221 TYR A O 1
ATOM 1715 N N . HIS A 1 222 ? 8.708 8.153 -9.977 1.00 54.34 222 HIS A N 1
ATOM 1716 C CA . HIS A 1 222 ? 8.120 6.844 -9.739 1.00 54.34 222 HIS A CA 1
ATOM 1717 C C . HIS A 1 222 ? 8.957 6.163 -8.669 1.00 54.34 222 HIS A C 1
ATOM 1719 O O . HIS A 1 222 ? 10.130 5.866 -8.894 1.00 54.34 222 HIS A O 1
ATOM 1725 N N . ARG A 1 223 ? 8.372 5.962 -7.485 1.00 59.72 223 ARG A N 1
ATOM 1726 C CA . ARG A 1 223 ? 9.045 5.244 -6.398 1.00 59.72 223 ARG A CA 1
ATOM 1727 C C . ARG A 1 223 ? 9.452 3.858 -6.895 1.00 59.72 223 ARG A C 1
ATOM 1729 O O . ARG A 1 223 ? 8.743 3.259 -7.703 1.00 59.72 223 ARG A O 1
ATOM 1736 N N . VAL A 1 224 ? 10.572 3.345 -6.390 1.00 65.62 224 VAL A N 1
ATOM 1737 C CA . VAL A 1 224 ? 10.931 1.944 -6.623 1.00 65.62 224 VAL A CA 1
ATOM 1738 C C . VAL A 1 224 ? 9.861 1.078 -5.967 1.00 65.62 224 VAL A C 1
ATOM 1740 O O . VAL A 1 224 ? 9.772 0.998 -4.742 1.00 65.62 224 VAL A O 1
ATOM 1743 N N . GLU A 1 225 ? 9.019 0.457 -6.782 1.00 71.88 225 GLU A N 1
ATOM 1744 C CA . GLU A 1 225 ? 7.898 -0.346 -6.312 1.00 71.88 225 GLU A CA 1
ATOM 1745 C C . GLU A 1 225 ? 7.685 -1.572 -7.200 1.00 71.88 225 GLU A C 1
ATOM 1747 O O . GLU A 1 225 ? 8.025 -1.589 -8.381 1.00 71.88 225 GLU A O 1
ATOM 1752 N N . THR A 1 226 ? 7.130 -2.634 -6.623 1.00 78.25 226 THR A N 1
ATOM 1753 C CA . THR A 1 226 ? 6.706 -3.798 -7.400 1.00 78.25 226 THR A CA 1
ATOM 1754 C C . THR A 1 226 ? 5.383 -3.479 -8.095 1.00 78.25 226 THR A C 1
ATOM 1756 O O . THR A 1 226 ? 4.410 -3.118 -7.431 1.00 78.25 226 THR A O 1
ATOM 1759 N N . VAL A 1 227 ? 5.337 -3.700 -9.405 1.00 86.38 227 VAL A N 1
ATOM 1760 C CA . VAL A 1 227 ? 4.178 -3.449 -10.268 1.00 86.38 227 VAL A CA 1
ATOM 1761 C C . VAL A 1 227 ? 3.782 -4.700 -11.048 1.00 86.38 227 VAL A C 1
ATOM 1763 O O . VAL A 1 227 ? 4.502 -5.710 -11.073 1.00 86.38 227 VAL A O 1
ATOM 1766 N N . PHE A 1 228 ? 2.598 -4.643 -11.652 1.00 90.00 228 PHE A N 1
ATOM 1767 C CA . PHE A 1 228 ? 1.916 -5.796 -12.209 1.00 90.00 228 PHE A CA 1
ATOM 1768 C C . PHE A 1 228 ? 1.273 -5.491 -13.562 1.00 90.00 228 PHE A C 1
ATOM 1770 O O . PHE A 1 228 ? 0.440 -4.595 -13.687 1.00 90.00 228 PHE A O 1
ATOM 1777 N N . ASP A 1 229 ? 1.581 -6.328 -14.547 1.00 92.62 229 ASP A N 1
ATOM 1778 C CA . ASP A 1 229 ? 0.816 -6.424 -15.787 1.00 92.62 229 ASP A CA 1
ATOM 1779 C C . ASP A 1 229 ? -0.237 -7.520 -15.663 1.00 92.62 229 ASP A C 1
ATOM 1781 O O . ASP A 1 229 ? 0.011 -8.573 -15.067 1.00 92.62 229 ASP A O 1
ATOM 1785 N N . VAL A 1 230 ? -1.393 -7.309 -16.288 1.00 92.88 230 VAL A N 1
ATOM 1786 C CA . VAL A 1 230 ? -2.478 -8.289 -16.369 1.00 92.88 230 VAL A CA 1
ATOM 1787 C C . VAL A 1 230 ? -2.724 -8.644 -17.826 1.00 92.88 230 VAL A C 1
ATOM 1789 O O . VAL A 1 230 ? -2.923 -7.763 -18.660 1.00 92.88 230 VAL A O 1
ATOM 1792 N N . LEU A 1 231 ? -2.742 -9.936 -18.143 1.00 94.62 231 LEU A N 1
ATOM 1793 C CA . LEU A 1 231 ? -2.853 -10.450 -19.504 1.00 94.62 231 LEU A CA 1
ATOM 1794 C C . LEU A 1 231 ? -3.983 -11.469 -19.627 1.00 94.62 231 LEU A C 1
ATOM 1796 O O . LEU A 1 231 ? -4.314 -12.186 -18.681 1.00 94.62 231 LEU A O 1
ATOM 1800 N N . ASN A 1 232 ? -4.537 -11.578 -20.831 1.00 91.56 232 ASN A N 1
ATOM 1801 C CA . ASN A 1 232 ? -5.354 -12.723 -21.201 1.00 91.56 232 ASN A CA 1
ATOM 1802 C C . ASN A 1 232 ? -4.438 -13.951 -21.381 1.00 91.56 232 ASN A C 1
ATOM 1804 O O . ASN A 1 232 ? -3.525 -13.898 -22.207 1.00 91.56 232 ASN A O 1
ATOM 1808 N N . PRO A 1 233 ? -4.675 -15.066 -20.672 1.00 91.19 233 PRO A N 1
ATOM 1809 C CA . PRO A 1 233 ? -3.769 -16.213 -20.680 1.00 91.19 233 PRO A CA 1
ATOM 1810 C C . PRO A 1 233 ? -3.774 -16.982 -22.008 1.00 91.19 233 PRO A C 1
ATOM 1812 O O . PRO A 1 233 ? -2.842 -17.727 -22.284 1.00 91.19 233 PRO A O 1
ATOM 1815 N N . THR A 1 234 ? -4.818 -16.834 -22.831 1.00 90.00 234 THR A N 1
ATOM 1816 C CA . THR A 1 234 ? -4.939 -17.547 -24.113 1.00 90.00 234 THR A CA 1
ATOM 1817 C C . THR A 1 234 ? -4.311 -16.763 -25.259 1.00 90.00 234 THR A C 1
ATOM 1819 O O . THR A 1 234 ? -3.653 -17.341 -26.117 1.00 90.00 234 THR A O 1
ATOM 1822 N N . THR A 1 235 ? -4.541 -15.450 -25.303 1.00 90.88 235 THR A N 1
ATOM 1823 C CA . THR A 1 235 ? -4.066 -14.592 -26.400 1.00 90.88 235 THR A CA 1
ATOM 1824 C C . THR A 1 235 ? -2.758 -13.876 -26.083 1.00 90.88 235 THR A C 1
ATOM 1826 O O . THR A 1 235 ? -2.208 -13.226 -26.966 1.00 90.88 235 THR A O 1
ATOM 1829 N N . GLU A 1 236 ? -2.301 -13.940 -24.828 1.00 89.31 236 GLU A N 1
ATOM 1830 C CA . GLU A 1 236 ? -1.225 -13.114 -24.260 1.00 89.31 236 GLU A CA 1
ATOM 1831 C C . GLU A 1 236 ? -1.444 -11.603 -24.445 1.00 89.31 236 GLU A C 1
ATOM 1833 O O . GLU A 1 236 ? -0.523 -10.798 -24.309 1.00 89.31 236 GLU A O 1
ATOM 1838 N N . HIS A 1 237 ? -2.680 -11.194 -24.742 1.00 91.69 237 HIS A N 1
ATOM 1839 C CA . HIS A 1 237 ? -3.019 -9.794 -24.923 1.00 91.69 237 HIS A CA 1
ATOM 1840 C C . HIS A 1 237 ? -3.004 -9.072 -23.575 1.00 91.69 237 HIS A C 1
ATOM 1842 O O . HIS A 1 237 ? -3.652 -9.509 -22.621 1.00 91.69 237 HIS A O 1
ATOM 1848 N N . LEU A 1 238 ? -2.307 -7.940 -23.521 1.00 90.94 238 LEU A N 1
ATOM 1849 C CA . LEU A 1 238 ? -2.224 -7.081 -22.346 1.00 90.94 238 LEU A CA 1
ATOM 1850 C C . LEU A 1 238 ? -3.589 -6.436 -22.069 1.00 90.94 238 LEU A C 1
ATOM 1852 O O . LEU A 1 238 ? -4.145 -5.746 -22.921 1.00 90.94 238 LEU A O 1
ATOM 1856 N N . LEU A 1 239 ? -4.154 -6.695 -20.894 1.00 91.06 239 LEU A N 1
ATOM 1857 C CA . LEU A 1 239 ? -5.433 -6.135 -20.452 1.00 91.06 239 LEU A CA 1
ATOM 1858 C C . LEU A 1 239 ? -5.218 -4.830 -19.687 1.00 91.06 239 LEU A C 1
ATOM 1860 O O . LEU A 1 239 ? -5.920 -3.852 -19.925 1.00 91.06 239 LEU A O 1
ATOM 1864 N N . CYS A 1 240 ? -4.238 -4.819 -18.789 1.00 90.81 240 CYS A N 1
ATOM 1865 C CA . CYS A 1 240 ? -3.777 -3.653 -18.041 1.00 90.81 240 CYS A CA 1
ATOM 1866 C C . CYS A 1 240 ? -2.273 -3.781 -17.824 1.00 90.81 240 CYS A C 1
ATOM 1868 O O . CYS A 1 240 ? -1.756 -4.898 -17.768 1.00 90.81 240 CYS A O 1
ATOM 1870 N N . TYR A 1 241 ? -1.591 -2.650 -17.701 1.00 90.38 241 TYR A N 1
ATOM 1871 C CA . TYR A 1 241 ? -0.148 -2.615 -17.533 1.00 90.38 241 TYR A CA 1
ATOM 1872 C C . TYR A 1 241 ? 0.240 -1.735 -16.358 1.00 90.38 241 TYR A C 1
ATOM 1874 O O . TYR A 1 241 ? -0.483 -0.790 -16.038 1.00 90.38 241 TYR A O 1
ATOM 1882 N N . ASP A 1 242 ? 1.381 -2.051 -15.754 1.00 87.12 242 ASP A N 1
ATOM 1883 C CA . ASP A 1 242 ? 2.054 -1.199 -14.775 1.00 87.12 242 ASP A CA 1
ATOM 1884 C C . ASP A 1 242 ? 1.188 -0.826 -13.555 1.00 87.12 242 ASP A C 1
ATOM 1886 O O . ASP A 1 242 ? 1.278 0.275 -13.017 1.00 87.12 242 ASP A O 1
ATOM 1890 N N . LEU A 1 243 ? 0.348 -1.766 -13.104 1.00 87.94 243 LEU A N 1
ATOM 1891 C CA . LEU A 1 243 ? -0.500 -1.591 -11.928 1.00 87.94 243 LEU A CA 1
ATOM 1892 C C . LEU A 1 243 ? 0.332 -1.702 -10.652 1.00 87.94 243 LEU A C 1
ATOM 1894 O O . LEU A 1 243 ? 1.036 -2.691 -10.444 1.00 87.94 243 LEU A O 1
ATOM 1898 N N . THR A 1 244 ? 0.186 -0.752 -9.739 1.00 87.00 244 THR A N 1
ATOM 1899 C CA . THR A 1 244 ? 0.626 -0.913 -8.348 1.00 87.00 244 THR A CA 1
ATOM 1900 C C . THR A 1 244 ? -0.133 -2.058 -7.672 1.00 87.00 244 THR A C 1
ATOM 1902 O O . THR A 1 244 ? -1.186 -2.508 -8.137 1.00 87.00 244 THR A O 1
ATOM 1905 N N . PHE A 1 245 ? 0.358 -2.529 -6.523 1.00 86.31 245 PHE A N 1
ATOM 1906 C CA . PHE A 1 245 ? -0.342 -3.560 -5.748 1.00 86.31 245 PHE A CA 1
ATOM 1907 C C . PHE A 1 245 ? -1.805 -3.182 -5.449 1.00 86.31 245 PHE A C 1
ATOM 1909 O O . PHE A 1 245 ? -2.711 -4.003 -5.595 1.00 86.31 245 PHE A O 1
ATOM 1916 N N . ASN A 1 246 ? -2.043 -1.924 -5.075 1.00 87.94 246 ASN A N 1
ATOM 1917 C CA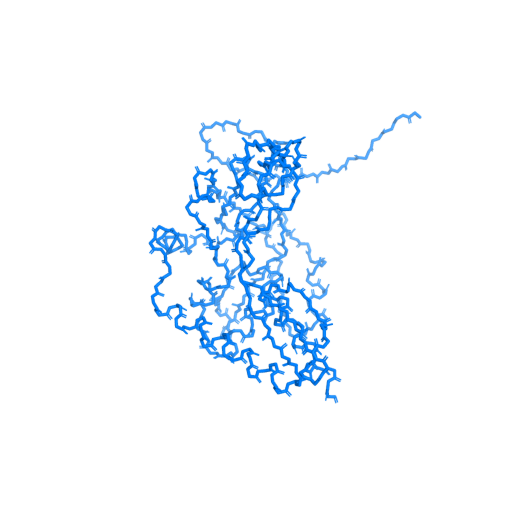 . ASN A 1 246 ? -3.375 -1.424 -4.744 1.00 87.94 246 ASN A CA 1
ATOM 1918 C C . ASN A 1 246 ? -4.313 -1.419 -5.958 1.00 87.94 246 ASN A C 1
ATOM 1920 O O . ASN A 1 246 ? -5.482 -1.813 -5.864 1.00 87.94 246 ASN A O 1
ATOM 1924 N N . GLU A 1 247 ? -3.793 -1.014 -7.113 1.00 89.81 247 GLU A N 1
ATOM 1925 C CA . GLU A 1 247 ? -4.541 -1.003 -8.369 1.00 89.81 247 GLU A CA 1
ATOM 1926 C C . GLU A 1 247 ? -4.834 -2.419 -8.858 1.00 89.81 247 GLU A C 1
ATOM 1928 O O . GLU A 1 247 ? -5.947 -2.684 -9.308 1.00 89.81 247 GLU A O 1
ATOM 1933 N N . LEU A 1 248 ? -3.892 -3.351 -8.694 1.00 91.56 248 LEU A N 1
ATOM 1934 C CA . LEU A 1 248 ? -4.099 -4.758 -9.020 1.00 91.56 248 LEU A CA 1
ATOM 1935 C C . LEU A 1 248 ? -5.231 -5.367 -8.182 1.00 91.56 248 LEU A C 1
ATOM 1937 O O . LEU A 1 248 ? -6.131 -5.998 -8.738 1.00 91.56 248 LEU A O 1
ATOM 1941 N N . VAL A 1 249 ? -5.227 -5.164 -6.859 1.00 90.88 249 VAL A N 1
ATOM 1942 C CA . VAL A 1 249 ? -6.310 -5.657 -5.984 1.00 90.88 249 VAL A CA 1
ATOM 1943 C C . VAL A 1 249 ? -7.655 -5.084 -6.426 1.00 90.88 249 VAL A C 1
ATOM 1945 O O . VAL A 1 249 ? -8.641 -5.818 -6.536 1.00 90.88 249 VAL A O 1
ATOM 1948 N N . THR A 1 250 ? -7.695 -3.787 -6.732 1.00 88.31 250 THR A N 1
ATOM 1949 C CA . THR A 1 250 ? -8.906 -3.109 -7.208 1.00 88.31 250 THR A CA 1
ATOM 1950 C C . THR A 1 250 ? -9.384 -3.689 -8.539 1.00 88.31 250 THR A C 1
ATOM 1952 O O . THR A 1 250 ? -10.571 -3.978 -8.698 1.00 88.31 250 THR A O 1
ATOM 1955 N N . PHE A 1 251 ? -8.468 -3.910 -9.483 1.00 91.06 251 PHE A N 1
ATOM 1956 C CA . PHE A 1 251 ? -8.754 -4.499 -10.788 1.00 91.06 251 PHE A CA 1
ATOM 1957 C C . PHE A 1 251 ? -9.360 -5.900 -10.656 1.00 91.06 251 PHE A C 1
ATOM 1959 O O . PHE A 1 251 ? -10.439 -6.157 -11.191 1.00 91.06 251 PHE A O 1
ATOM 1966 N N . LEU A 1 252 ? -8.713 -6.791 -9.898 1.00 91.06 252 LEU A N 1
ATOM 1967 C CA . LEU A 1 252 ? -9.191 -8.165 -9.706 1.00 91.06 252 LEU A CA 1
ATOM 1968 C C . LEU A 1 252 ? -10.543 -8.196 -8.989 1.00 91.06 252 LEU A C 1
ATOM 1970 O O . LEU A 1 252 ? -11.413 -8.986 -9.345 1.00 91.06 252 LEU A O 1
ATOM 1974 N N . SER A 1 253 ? -10.749 -7.306 -8.018 1.00 86.12 253 SER A N 1
ATOM 1975 C CA . SER A 1 253 ? -12.021 -7.207 -7.294 1.00 86.12 253 SER A CA 1
ATOM 1976 C C . SER A 1 253 ? -13.166 -6.779 -8.214 1.00 86.12 253 SER A C 1
ATOM 1978 O O . SER A 1 253 ? -14.251 -7.354 -8.156 1.00 86.12 253 SER A O 1
ATOM 1980 N N . ARG A 1 254 ? -12.925 -5.816 -9.115 1.00 86.75 254 ARG A N 1
ATOM 1981 C CA . ARG A 1 254 ? -13.908 -5.410 -10.135 1.00 86.75 254 ARG A CA 1
ATOM 1982 C C . ARG A 1 254 ? -14.201 -6.535 -11.120 1.00 86.75 254 ARG A C 1
ATOM 1984 O O . ARG A 1 254 ? -15.361 -6.775 -11.441 1.00 86.75 254 ARG A O 1
ATOM 1991 N N . LEU A 1 255 ? -13.167 -7.244 -11.567 1.00 87.81 255 LEU A N 1
ATOM 1992 C CA . LEU A 1 255 ? -13.318 -8.378 -12.476 1.00 87.81 255 LEU A CA 1
ATOM 1993 C C . LEU A 1 255 ? -14.152 -9.504 -11.842 1.00 87.81 255 LEU A C 1
ATOM 1995 O O . LEU A 1 255 ? -15.020 -10.070 -12.498 1.00 87.81 255 LEU A O 1
ATOM 1999 N N . ALA A 1 256 ? -13.954 -9.774 -10.549 1.00 84.56 256 ALA A N 1
ATOM 2000 C CA . ALA A 1 256 ? -14.747 -10.747 -9.800 1.00 84.56 256 ALA A CA 1
ATOM 2001 C C . ALA A 1 256 ? -16.233 -10.367 -9.684 1.00 84.56 256 ALA A C 1
ATOM 2003 O O . ALA A 1 256 ? -17.086 -11.250 -9.670 1.00 84.56 256 ALA A O 1
ATOM 2004 N N . GLN A 1 257 ? -16.558 -9.072 -9.621 1.00 78.31 257 GLN A N 1
ATOM 2005 C CA . GLN A 1 257 ? -17.945 -8.593 -9.580 1.00 78.31 257 GLN A CA 1
ATOM 2006 C C . GLN A 1 257 ? -18.632 -8.632 -10.950 1.00 78.31 257 GLN A C 1
ATOM 2008 O O . GLN A 1 257 ? -19.836 -8.838 -11.003 1.00 78.31 257 GLN A O 1
ATOM 2013 N N . GLY A 1 258 ? -17.887 -8.454 -12.045 1.00 66.19 258 GLY A N 1
ATOM 2014 C CA . GLY A 1 258 ? -18.430 -8.509 -13.409 1.00 66.19 258 GLY A CA 1
ATOM 2015 C C . GLY A 1 258 ? -18.689 -9.922 -13.950 1.00 66.19 258 GLY A C 1
ATOM 2016 O O . GLY A 1 258 ? -19.341 -10.056 -14.981 1.00 66.19 258 GLY A O 1
ATOM 2017 N N . ASN A 1 259 ? -18.180 -10.958 -13.274 1.00 52.34 259 ASN A N 1
ATOM 2018 C CA . ASN A 1 259 ? -18.369 -12.372 -13.629 1.00 52.34 259 ASN A CA 1
ATOM 2019 C C . ASN A 1 259 ? -19.506 -13.066 -12.843 1.00 52.34 259 ASN A C 1
ATOM 2021 O O . ASN A 1 259 ? -19.705 -14.269 -13.023 1.00 52.34 259 ASN A O 1
ATOM 2025 N N . ASN A 1 260 ? -20.228 -12.331 -11.988 1.00 41.69 260 ASN A N 1
ATOM 2026 C CA . ASN A 1 260 ? -21.448 -12.775 -11.296 1.00 41.69 260 ASN A CA 1
ATOM 2027 C C . ASN A 1 260 ? -22.687 -12.121 -11.914 1.00 41.69 260 ASN A C 1
ATOM 2029 O O . ASN A 1 260 ? -23.758 -12.765 -11.868 1.00 41.69 260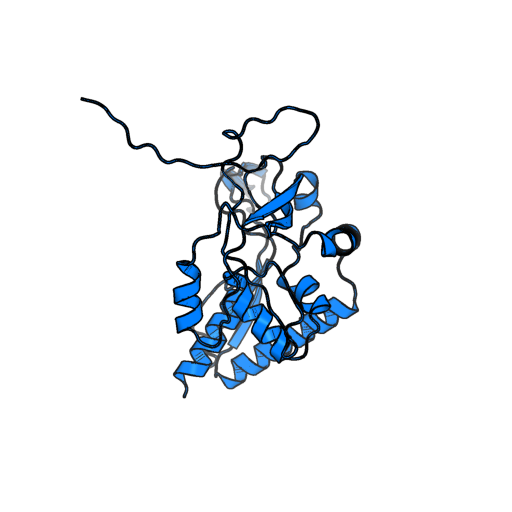 ASN A O 1
#

Sequence (260 aa):
MYQEIVNQEQAVVATSNGEVKPDEHPYMWTTEFFEIVDATGESLLDQVPLSALGAVLFALQRGLSAATVKRLLLWPRLSREDLAGAQLVLGSNGCSKACLIESVDDLQRVANLPAGEESPENAAFLQFVAEDGRVPLSWPINLADGGDLLHQVAHGMSVDVDQQGRQLSTILSQLADSLGVQIRRYDRQLTDICDIKHFKVAADGHQIEDFQANSRKYKEYHRVETVFDVLNPTTEHLLCYDLTFNELVTFLSRLAQGNN

Foldseek 3Di:
DDDDDDDDDDDDDDDDPDDDDGVQAPAPPPADWDFDADPVRHTQDTRHGPLCVLVLVVLVVVVDGSVLSCQQGAAFPDDPVQVVQKDKDKDWDQDFPDDDDPDPVSVVVRVPGDRDPPDPDIFIFIWIDGNSNHHTRHRTDGPVCVVVSVVCNVPNDDPVSVVSNVVSVVVLQVLCVVLQKGKDKDWDDFDQDWDWPDWDDPPVRPGTPDTDTDGPPDDDPDDGAMFMWIARPPVRHTPDPGHGPSRSSVVSVVSVVVVD